Protein AF-A0A1H8YER6-F1 (afdb_monomer_lite)

Foldseek 3Di:
DDDPPVVVVVVVVVVVVVVVVVVVLVVVLVVQLVQLVVVLVVLVVVLVVLVVVQVVLVVDPHHDPPVVVVVSVVVSVVSVVVSVQSVQQQVPDDSQWAFAQCLVVLLVVLVWAWDPCPVQPPDDPPDPCVVCVDPHFDWTKTDDALKIKIFGDSGPRTTRWIAILQQGTDNHSVSSSCVSNPPDDQDNVRSVVRSVVQVVLVVQFEPWFLVVLVVVQVLAPKDWPDKAADAQVQHGDNPHQKIWIWIAQPVGRQWIKIWMHHDGGGIWIATSRGTQRYVVSVCVVRPDDD

Structure (mmCIF, N/CA/C/O backbone):
data_AF-A0A1H8YER6-F1
#
_entry.id   AF-A0A1H8YER6-F1
#
loop_
_atom_site.group_PDB
_atom_site.id
_atom_site.type_symbol
_atom_site.label_atom_id
_atom_site.label_alt_id
_atom_site.label_comp_id
_atom_site.label_asym_id
_atom_site.label_entity_id
_atom_site.label_seq_id
_atom_site.pdbx_PDB_ins_code
_atom_site.Cartn_x
_atom_site.Cartn_y
_atom_site.Cartn_z
_atom_site.occupancy
_atom_site.B_iso_or_equiv
_atom_site.auth_seq_id
_atom_site.auth_comp_id
_atom_site.auth_asym_id
_atom_site.auth_atom_id
_atom_site.pdbx_PDB_model_num
ATOM 1 N N . MET A 1 1 ? -18.728 -25.207 50.764 1.00 41.25 1 MET A N 1
ATOM 2 C CA . MET A 1 1 ? -17.822 -25.887 49.816 1.00 41.25 1 MET A CA 1
ATOM 3 C C . MET A 1 1 ? -18.432 -25.701 48.437 1.00 41.25 1 MET A C 1
ATOM 5 O O . MET A 1 1 ? -19.176 -26.547 47.966 1.00 41.25 1 MET A O 1
ATOM 9 N N . THR A 1 2 ? -18.245 -24.515 47.876 1.00 47.75 2 THR A N 1
ATOM 10 C CA . THR A 1 2 ? -18.893 -24.045 46.647 1.00 47.75 2 THR A CA 1
ATOM 11 C C . THR A 1 2 ? -17.959 -23.014 46.019 1.00 47.75 2 THR A C 1
ATOM 13 O O . THR A 1 2 ? -17.399 -22.205 46.753 1.00 47.75 2 THR A O 1
ATOM 16 N N . ASP A 1 3 ? -17.824 -23.084 44.693 1.00 50.56 3 ASP A N 1
ATOM 17 C CA . ASP A 1 3 ? -17.363 -22.014 43.788 1.00 50.56 3 ASP A CA 1
ATOM 18 C C . ASP A 1 3 ? -15.875 -21.764 43.487 1.00 50.56 3 ASP A C 1
ATOM 20 O O . ASP A 1 3 ? -15.483 -20.629 43.265 1.00 50.56 3 ASP A O 1
ATOM 24 N N . ASP A 1 4 ? -15.069 -22.815 43.288 1.00 53.12 4 ASP A N 1
ATOM 25 C CA . ASP A 1 4 ? -13.743 -22.678 42.627 1.00 53.12 4 ASP A CA 1
ATOM 26 C C . ASP A 1 4 ? -13.691 -23.194 41.171 1.00 53.12 4 ASP A C 1
ATOM 28 O O . ASP A 1 4 ? -12.664 -23.115 40.504 1.00 53.12 4 ASP A O 1
ATOM 32 N N . ARG A 1 5 ? -14.793 -23.750 40.649 1.00 53.31 5 ARG A N 1
ATOM 33 C CA . ARG A 1 5 ? -14.850 -24.390 39.316 1.00 53.31 5 ARG A CA 1
ATOM 34 C C . ARG A 1 5 ? -15.139 -23.479 38.105 1.00 53.31 5 ARG A C 1
ATOM 36 O O . ARG A 1 5 ? -14.653 -23.832 37.031 1.00 53.31 5 ARG A O 1
ATOM 43 N N . PRO A 1 6 ? -15.896 -22.365 38.192 1.00 55.62 6 PRO A N 1
ATOM 44 C CA . PRO A 1 6 ? -16.158 -21.515 37.021 1.00 55.62 6 PRO A CA 1
ATOM 45 C C . PRO A 1 6 ? -14.890 -20.782 36.553 1.00 55.62 6 PRO A C 1
ATOM 47 O O . PRO A 1 6 ? -14.572 -20.749 35.367 1.00 55.62 6 PRO A O 1
ATOM 50 N N . THR A 1 7 ? -14.100 -20.300 37.513 1.00 59.12 7 THR A N 1
ATOM 51 C CA . THR A 1 7 ? -12.861 -19.534 37.326 1.00 59.12 7 THR A CA 1
ATOM 52 C C . THR A 1 7 ? -11.775 -20.311 36.588 1.00 59.12 7 THR A C 1
ATOM 54 O O . THR A 1 7 ? -11.034 -19.720 35.803 1.00 59.12 7 THR A O 1
ATOM 57 N N . THR A 1 8 ? -11.683 -21.631 36.791 1.00 71.69 8 THR A N 1
ATOM 58 C CA . THR A 1 8 ? -10.693 -22.494 36.119 1.00 71.69 8 THR A CA 1
ATOM 59 C C . THR A 1 8 ? -11.036 -22.748 34.650 1.00 71.69 8 THR A C 1
ATOM 61 O O . THR A 1 8 ? -10.146 -22.867 33.813 1.00 71.69 8 THR A O 1
ATOM 64 N N . VAL A 1 9 ? -12.325 -22.838 34.310 1.00 77.00 9 VAL A N 1
ATOM 65 C CA . VAL A 1 9 ? -12.767 -23.082 32.926 1.00 77.00 9 VAL A CA 1
ATOM 66 C C . VAL A 1 9 ? -12.591 -21.826 32.074 1.00 77.00 9 VAL A C 1
ATOM 68 O O . VAL A 1 9 ? -12.128 -21.926 30.939 1.00 77.00 9 VAL A O 1
ATOM 71 N N . ASP A 1 10 ? -12.883 -20.650 32.630 1.00 77.25 10 ASP A N 1
ATOM 72 C CA . ASP A 1 10 ? -12.701 -19.375 31.930 1.00 77.25 10 ASP A CA 1
ATOM 73 C C . ASP A 1 10 ? -11.219 -19.032 31.721 1.00 77.25 10 ASP A C 1
ATOM 75 O O . ASP A 1 10 ? -10.839 -18.568 30.645 1.00 77.25 10 ASP A O 1
ATOM 79 N N . THR A 1 11 ? -10.350 -19.344 32.690 1.00 81.19 11 THR A N 1
ATOM 80 C CA . THR A 1 11 ? -8.893 -19.208 32.505 1.00 81.19 11 THR A CA 1
ATOM 81 C C . THR A 1 11 ? -8.364 -20.159 31.439 1.00 81.19 11 THR A C 1
ATOM 83 O O . THR A 1 11 ? -7.622 -19.716 30.568 1.00 81.19 11 THR A O 1
ATOM 86 N N . LEU A 1 12 ? -8.783 -21.429 31.437 1.00 83.94 12 LEU A N 1
ATOM 87 C CA . LEU A 1 12 ? -8.395 -22.390 30.397 1.00 83.94 12 LEU A CA 1
ATOM 88 C C . LEU A 1 12 ? -8.910 -21.992 29.007 1.00 83.94 12 LEU A C 1
ATOM 90 O O . LEU A 1 12 ? -8.210 -22.196 28.015 1.00 83.94 12 LEU A O 1
ATOM 94 N N . ARG A 1 13 ? -10.106 -21.397 28.916 1.00 84.81 13 ARG A N 1
ATOM 95 C CA . ARG A 1 13 ? -10.647 -20.871 27.655 1.00 84.81 13 ARG A CA 1
ATOM 96 C C . ARG A 1 13 ? -9.822 -19.687 27.146 1.00 84.81 13 ARG A C 1
ATOM 98 O O . ARG A 1 13 ? -9.428 -19.696 25.984 1.00 84.81 13 ARG A O 1
ATOM 105 N N . ALA A 1 14 ? -9.494 -18.731 28.013 1.00 82.19 14 ALA A N 1
ATOM 106 C CA . ALA A 1 14 ? -8.638 -17.600 27.660 1.00 82.19 14 ALA A CA 1
ATOM 107 C C . ALA A 1 14 ? -7.204 -18.037 27.297 1.00 82.19 14 ALA A C 1
ATOM 109 O O . ALA A 1 14 ? -6.567 -17.432 26.436 1.00 82.19 14 ALA A O 1
ATOM 110 N N . GLU A 1 15 ? -6.680 -19.083 27.943 1.00 84.50 15 GLU A N 1
ATOM 111 C CA . GLU A 1 15 ? -5.391 -19.701 27.603 1.00 84.50 15 GLU A CA 1
ATOM 112 C C . GLU A 1 15 ? -5.443 -20.327 26.202 1.00 84.50 15 GLU A C 1
ATOM 114 O O . GLU A 1 15 ? -4.574 -20.068 25.372 1.00 84.50 15 GLU A O 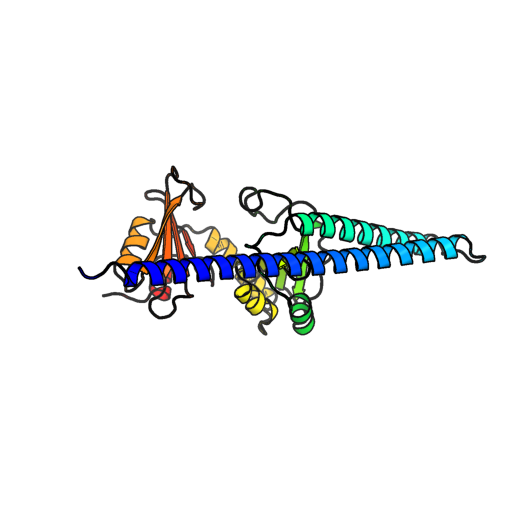1
ATOM 119 N N . LEU A 1 16 ? -6.502 -21.087 25.905 1.00 86.19 16 LEU A N 1
ATOM 120 C CA . LEU A 1 16 ? -6.713 -21.717 24.603 1.00 86.19 16 LEU A CA 1
ATOM 121 C C . LEU A 1 16 ? -6.867 -20.685 23.478 1.00 86.19 16 LEU A C 1
ATOM 123 O O . LEU A 1 16 ? -6.329 -20.882 22.392 1.00 86.19 16 LEU A O 1
ATOM 127 N N . GLU A 1 17 ? -7.582 -19.587 23.720 1.00 87.62 17 GLU A N 1
ATOM 128 C CA . GLU A 1 17 ? -7.709 -18.481 22.763 1.00 87.62 17 GLU A CA 1
ATOM 129 C C . GLU A 1 17 ? -6.365 -17.791 22.512 1.00 87.62 17 GLU A C 1
ATOM 131 O O . GLU A 1 17 ? -6.021 -17.524 21.360 1.00 87.62 17 GLU A O 1
ATOM 136 N N . ARG A 1 18 ? -5.557 -17.581 23.560 1.00 83.12 18 ARG A N 1
ATOM 137 C CA . ARG A 1 18 ? -4.193 -17.050 23.425 1.00 83.12 18 ARG A CA 1
ATOM 138 C C . ARG A 1 18 ? -3.289 -17.982 22.621 1.00 83.12 18 ARG A C 1
ATOM 140 O O . ARG A 1 18 ? -2.527 -17.497 21.788 1.00 83.12 18 ARG A O 1
ATOM 147 N N . GLU A 1 19 ? -3.356 -1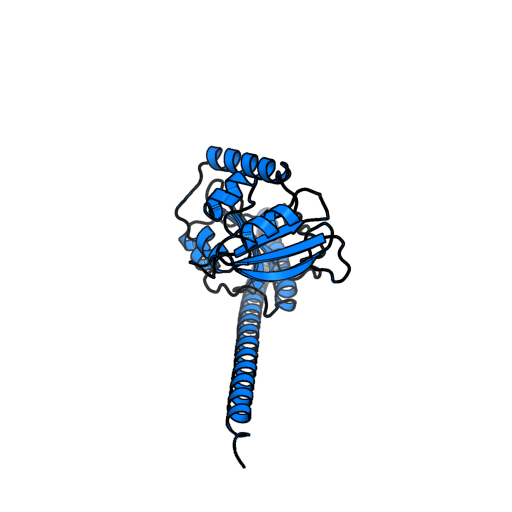9.290 22.848 1.00 79.94 19 GLU A N 1
ATOM 148 C CA . GLU A 1 19 ? -2.565 -20.264 22.085 1.00 79.94 19 GLU A CA 1
ATOM 149 C C . GLU A 1 19 ? -3.027 -20.374 20.628 1.00 79.94 19 GLU A C 1
ATOM 151 O O . GLU A 1 19 ? -2.191 -20.433 19.729 1.00 79.94 19 GLU A O 1
ATOM 156 N N . ARG A 1 20 ? -4.338 -20.301 20.362 1.00 85.69 20 ARG A N 1
ATOM 157 C CA . ARG A 1 20 ? -4.869 -20.216 18.990 1.00 85.69 20 ARG A CA 1
ATOM 158 C C . ARG A 1 20 ? -4.373 -18.966 18.271 1.00 85.69 20 ARG A C 1
ATOM 160 O O . ARG A 1 20 ? -3.809 -19.083 17.193 1.00 85.69 20 ARG A O 1
ATOM 167 N N . ALA A 1 21 ? -4.469 -17.799 18.907 1.00 76.12 21 ALA A N 1
ATOM 168 C CA . ALA A 1 21 ? -3.977 -16.551 18.329 1.00 76.12 21 ALA A CA 1
ATOM 169 C C . ALA A 1 21 ? -2.462 -16.589 18.044 1.00 76.12 21 ALA A C 1
ATOM 171 O O . ALA A 1 21 ? -2.001 -16.051 17.037 1.00 76.12 21 ALA A O 1
ATOM 172 N N . ARG A 1 22 ? -1.671 -17.251 18.903 1.00 76.06 22 ARG A N 1
ATOM 173 C CA . ARG A 1 22 ? -0.241 -17.485 18.641 1.00 76.06 22 ARG A CA 1
ATOM 174 C C . ARG A 1 22 ? -0.029 -18.414 17.450 1.00 76.06 22 ARG A C 1
ATOM 176 O O . ARG A 1 22 ? 0.792 -18.095 16.596 1.00 76.06 22 ARG A O 1
ATOM 183 N N . ALA A 1 23 ? -0.751 -19.532 17.388 1.00 76.81 23 ALA A N 1
ATOM 184 C CA . ALA A 1 23 ? -0.658 -20.481 16.282 1.00 76.81 23 ALA A CA 1
ATOM 185 C C . ALA A 1 23 ? -1.015 -19.822 14.939 1.00 76.81 23 ALA A C 1
ATOM 187 O O . ALA A 1 23 ? -0.242 -19.937 13.990 1.00 76.81 23 ALA A O 1
ATOM 188 N N . ASP A 1 24 ? -2.104 -19.051 14.893 1.00 77.81 24 ASP A N 1
ATOM 189 C CA . ASP A 1 24 ? -2.541 -18.314 13.702 1.00 77.81 24 ASP A CA 1
ATOM 190 C C . ASP A 1 24 ? -1.488 -17.285 13.256 1.00 77.81 24 ASP A C 1
ATOM 192 O O . ASP A 1 24 ? -1.194 -17.145 12.068 1.00 77.81 24 ASP A O 1
ATOM 196 N N . SER A 1 25 ? -0.865 -16.596 14.217 1.00 72.88 25 SER A N 1
ATOM 197 C CA . SER A 1 25 ? 0.217 -15.639 13.966 1.00 72.88 25 SER A CA 1
ATOM 198 C C . SER A 1 25 ? 1.467 -16.311 13.381 1.00 72.88 25 SER A C 1
ATOM 200 O O . SER A 1 25 ? 2.030 -15.831 12.394 1.00 72.88 25 SER A O 1
ATOM 202 N N . PHE A 1 26 ? 1.878 -17.462 13.925 1.00 77.88 26 PHE A N 1
ATOM 203 C CA . PHE A 1 26 ? 2.988 -18.243 13.371 1.00 77.88 26 PHE A CA 1
ATOM 204 C C . PHE A 1 26 ? 2.675 -18.784 11.977 1.00 77.88 26 PHE A C 1
ATOM 206 O O . PHE A 1 26 ? 3.533 -18.740 11.094 1.00 77.88 26 PHE A O 1
ATOM 213 N N . GLU A 1 27 ? 1.455 -19.268 11.751 1.00 80.19 27 GLU A N 1
ATOM 214 C CA . GLU A 1 27 ? 1.038 -19.739 10.436 1.00 80.19 27 GLU A CA 1
ATOM 215 C C . GLU A 1 27 ? 1.047 -18.598 9.407 1.00 80.19 27 GLU A C 1
ATOM 217 O O . GLU A 1 27 ? 1.544 -18.779 8.293 1.00 80.19 27 GLU A O 1
ATOM 222 N N . ALA A 1 28 ? 0.585 -17.403 9.787 1.00 74.44 28 ALA A N 1
ATOM 223 C CA . ALA A 1 28 ? 0.642 -16.219 8.938 1.00 74.44 28 ALA A CA 1
ATOM 224 C C . ALA A 1 28 ? 2.088 -15.863 8.552 1.00 74.44 28 ALA A C 1
ATOM 226 O O . ALA A 1 28 ? 2.370 -15.708 7.363 1.00 74.44 28 ALA A O 1
ATOM 227 N N . ILE A 1 29 ? 3.021 -15.816 9.512 1.00 76.31 29 ILE A N 1
ATOM 228 C CA . ILE A 1 29 ? 4.446 -15.570 9.221 1.00 76.31 29 ILE A CA 1
ATOM 229 C C . ILE A 1 29 ? 5.015 -16.650 8.298 1.00 76.31 29 ILE A C 1
ATOM 231 O O . ILE A 1 29 ? 5.703 -16.321 7.334 1.00 76.31 29 ILE A O 1
ATOM 235 N N . ASN A 1 30 ? 4.723 -17.927 8.552 1.00 76.81 30 ASN A N 1
ATOM 236 C CA . ASN A 1 30 ? 5.224 -19.027 7.726 1.00 76.81 30 ASN A CA 1
ATOM 237 C C . ASN A 1 30 ? 4.735 -18.919 6.277 1.00 76.81 30 ASN A C 1
ATOM 239 O O . ASN A 1 30 ? 5.517 -19.131 5.350 1.00 76.81 30 ASN A O 1
ATOM 243 N N . ARG A 1 31 ? 3.469 -18.533 6.058 1.00 77.25 31 ARG A N 1
ATOM 244 C CA . ARG A 1 31 ? 2.946 -18.274 4.707 1.00 77.25 31 ARG A CA 1
ATOM 245 C C . ARG A 1 31 ? 3.677 -17.112 4.036 1.00 77.25 31 ARG A C 1
ATOM 247 O O . ARG A 1 31 ? 4.021 -17.218 2.862 1.00 77.25 31 ARG A O 1
ATOM 254 N N . VAL A 1 32 ? 3.952 -16.037 4.774 1.00 74.25 32 VAL A N 1
ATOM 255 C CA . VAL A 1 32 ? 4.704 -14.879 4.265 1.00 74.25 32 VAL A CA 1
ATOM 256 C C . VAL A 1 32 ? 6.130 -15.276 3.903 1.00 74.25 32 VAL A C 1
ATOM 258 O O . VAL A 1 32 ? 6.573 -14.984 2.799 1.00 74.25 32 VAL A O 1
ATOM 261 N N . GLN A 1 33 ? 6.830 -16.004 4.773 1.00 75.69 33 GLN A N 1
ATOM 262 C CA . GLN A 1 33 ? 8.181 -16.501 4.504 1.00 75.69 33 GLN A CA 1
ATOM 263 C C . GLN A 1 33 ? 8.218 -17.431 3.287 1.00 75.69 33 GLN A C 1
ATOM 265 O O . GLN A 1 33 ? 9.088 -17.276 2.432 1.00 75.69 33 GLN A O 1
ATOM 270 N N . ALA A 1 34 ? 7.263 -18.356 3.169 1.00 75.56 34 ALA A N 1
ATOM 271 C CA . ALA A 1 34 ? 7.166 -19.253 2.021 1.00 75.56 34 ALA A CA 1
ATOM 272 C C . ALA A 1 34 ? 6.925 -18.485 0.710 1.00 75.56 34 ALA A C 1
ATOM 274 O O . ALA A 1 34 ? 7.613 -18.732 -0.281 1.00 75.56 34 ALA A O 1
ATOM 275 N N . ALA A 1 35 ? 5.999 -17.520 0.708 1.00 76.12 35 ALA A N 1
ATOM 276 C CA . ALA A 1 35 ? 5.722 -16.684 -0.458 1.00 76.12 35 ALA A CA 1
ATOM 277 C C . ALA A 1 35 ? 6.929 -15.807 -0.831 1.00 76.12 35 ALA A C 1
ATOM 279 O O . ALA A 1 35 ? 7.304 -15.723 -1.999 1.00 76.12 35 ALA A O 1
ATOM 280 N N . SER A 1 36 ? 7.584 -15.211 0.166 1.00 76.38 36 SER A N 1
ATOM 281 C CA . SER A 1 36 ? 8.815 -14.439 0.003 1.00 76.38 36 SER A CA 1
ATOM 282 C C . SER A 1 36 ? 9.934 -15.269 -0.625 1.00 76.38 36 SER A C 1
ATOM 284 O O . SER A 1 36 ? 10.553 -14.829 -1.591 1.00 76.38 36 SER A O 1
ATOM 286 N N . LEU A 1 37 ? 10.171 -16.492 -0.138 1.00 77.56 37 LEU A N 1
ATOM 287 C CA . LEU A 1 37 ? 11.163 -17.406 -0.714 1.00 77.56 37 LEU A CA 1
ATOM 288 C C . LEU A 1 37 ? 10.826 -17.792 -2.160 1.00 77.56 37 LEU A C 1
ATOM 290 O O . LEU A 1 37 ? 11.729 -17.849 -2.995 1.00 77.56 37 LEU A O 1
ATOM 294 N N . ALA A 1 38 ? 9.548 -18.022 -2.472 1.00 75.81 38 ALA A N 1
ATOM 295 C CA . ALA A 1 38 ? 9.108 -18.324 -3.832 1.00 75.81 38 ALA A CA 1
ATOM 296 C C . ALA A 1 38 ? 9.369 -17.153 -4.798 1.00 75.81 38 ALA A C 1
ATOM 298 O O . ALA A 1 38 ? 9.882 -17.369 -5.897 1.00 75.81 38 ALA A O 1
ATOM 299 N N . GLU A 1 39 ? 9.093 -15.915 -4.378 1.00 78.31 39 GLU A N 1
ATOM 300 C CA . GLU A 1 39 ? 9.351 -14.724 -5.198 1.00 78.31 39 GLU A CA 1
ATOM 301 C C . GLU A 1 39 ? 10.856 -14.483 -5.396 1.00 78.31 39 GLU A C 1
ATOM 303 O O . GLU A 1 39 ? 11.303 -14.194 -6.507 1.00 78.31 39 GLU A O 1
ATOM 308 N N . LEU A 1 40 ? 11.673 -14.688 -4.355 1.00 78.62 40 LEU A N 1
ATOM 309 C CA . LEU A 1 40 ? 13.133 -14.632 -4.484 1.00 78.62 40 LEU A CA 1
ATOM 310 C C . LEU A 1 40 ? 13.662 -15.692 -5.453 1.00 78.62 40 LEU A C 1
ATOM 312 O O . LEU A 1 40 ? 14.516 -15.390 -6.288 1.00 78.62 40 LEU A O 1
ATOM 316 N N . ALA A 1 41 ? 13.147 -16.922 -5.379 1.00 70.25 41 ALA A N 1
ATOM 317 C CA . ALA A 1 41 ? 13.523 -17.995 -6.293 1.00 70.25 41 ALA A CA 1
ATOM 318 C C . ALA A 1 41 ? 13.154 -17.661 -7.747 1.00 70.25 41 ALA A C 1
ATOM 320 O O . ALA A 1 41 ? 13.947 -17.917 -8.655 1.00 70.25 41 ALA A O 1
ATOM 321 N N . LYS A 1 42 ? 11.990 -17.039 -7.972 1.00 73.88 42 LYS A N 1
ATOM 322 C CA . LYS A 1 42 ? 11.559 -16.567 -9.293 1.00 73.88 42 LYS A CA 1
ATOM 323 C C . LYS A 1 42 ? 12.495 -15.488 -9.844 1.00 73.88 42 LYS A C 1
ATOM 325 O O . LYS A 1 42 ? 13.013 -15.655 -10.946 1.00 73.88 42 LYS A O 1
ATOM 330 N N . LEU A 1 43 ? 12.770 -14.433 -9.072 1.00 72.62 43 LEU A N 1
ATOM 331 C CA . LEU A 1 43 ? 13.682 -13.350 -9.469 1.00 72.62 43 LEU A CA 1
ATOM 332 C C . LEU A 1 43 ? 15.102 -13.869 -9.753 1.00 72.62 43 LEU A C 1
ATOM 334 O O . LEU A 1 43 ? 15.727 -13.484 -10.742 1.00 72.62 43 LEU A O 1
ATOM 338 N N . ALA A 1 44 ? 15.604 -14.789 -8.924 1.00 70.81 44 ALA A N 1
ATOM 339 C CA . ALA A 1 44 ? 16.886 -15.451 -9.154 1.00 70.81 44 ALA A CA 1
ATOM 340 C C . ALA A 1 44 ? 16.872 -16.303 -10.437 1.00 70.81 44 ALA A C 1
ATOM 342 O O . ALA A 1 44 ? 17.853 -16.320 -11.183 1.00 70.81 44 ALA A O 1
ATOM 343 N N . GLY A 1 45 ? 15.755 -16.977 -10.722 1.00 65.81 45 GLY A N 1
ATOM 344 C CA . GLY A 1 45 ? 15.533 -17.716 -11.962 1.00 65.81 45 GLY A CA 1
ATOM 345 C C . GLY A 1 45 ? 15.565 -16.820 -13.202 1.00 65.81 45 GLY A C 1
ATOM 346 O O . GLY A 1 45 ? 16.263 -17.149 -14.159 1.00 65.81 45 GLY A O 1
ATOM 347 N N . GLU A 1 46 ? 14.876 -15.677 -13.170 1.00 68.94 46 GLU A N 1
ATOM 348 C CA . GLU A 1 46 ? 14.873 -14.685 -14.255 1.00 68.94 46 GLU A CA 1
ATOM 349 C C . GLU A 1 46 ? 16.274 -14.114 -14.506 1.00 68.94 46 GLU A C 1
ATOM 351 O O . GLU A 1 46 ? 16.723 -14.062 -15.654 1.00 68.94 46 GLU A O 1
ATOM 356 N N . LEU A 1 47 ? 17.002 -13.758 -13.441 1.00 70.31 47 LEU A N 1
ATOM 357 C CA . LEU A 1 47 ? 18.383 -13.288 -13.547 1.00 70.31 47 LEU A CA 1
ATOM 358 C C . LEU A 1 47 ? 19.295 -14.365 -14.153 1.00 70.31 47 LEU A C 1
ATOM 360 O O . LEU A 1 47 ? 20.077 -14.070 -15.054 1.00 70.31 47 LEU A O 1
ATOM 364 N N . ARG A 1 48 ? 19.170 -15.622 -13.706 1.00 72.31 48 ARG A N 1
ATOM 365 C CA . ARG A 1 48 ? 19.931 -16.756 -14.253 1.00 72.31 48 ARG A CA 1
ATOM 366 C C . ARG A 1 48 ? 19.663 -16.952 -15.746 1.00 72.31 48 ARG A C 1
ATOM 368 O O . ARG A 1 48 ? 20.615 -17.176 -16.488 1.00 72.31 48 ARG A O 1
ATOM 375 N N . CYS A 1 49 ? 18.406 -16.864 -16.185 1.00 64.31 49 CYS A N 1
ATOM 376 C CA . CYS A 1 49 ? 18.061 -16.957 -17.605 1.00 64.31 49 CYS A CA 1
ATOM 377 C C . CYS A 1 49 ? 18.708 -15.821 -18.410 1.00 64.31 49 CYS A C 1
ATOM 379 O O . CYS A 1 49 ? 19.349 -16.096 -19.414 1.00 64.31 49 CYS A O 1
ATOM 381 N N . GLN A 1 50 ? 18.653 -14.573 -17.927 1.00 67.31 50 GLN A N 1
ATOM 382 C CA . GLN A 1 50 ? 19.302 -13.448 -18.616 1.00 67.31 50 GLN A CA 1
ATOM 383 C C . GLN A 1 50 ? 20.831 -13.584 -18.695 1.00 67.31 50 GLN A C 1
ATOM 385 O O . GLN A 1 50 ? 21.424 -13.204 -19.702 1.00 67.31 50 GLN A O 1
ATOM 390 N N . VAL A 1 51 ? 21.474 -14.135 -17.658 1.00 66.94 51 VAL A N 1
ATOM 391 C CA . VAL A 1 51 ? 22.913 -14.454 -17.684 1.00 66.94 51 VAL A CA 1
ATOM 392 C C . VAL A 1 51 ? 23.218 -15.521 -18.736 1.00 66.94 51 VAL A C 1
ATOM 394 O O . VAL A 1 51 ? 24.193 -15.379 -19.469 1.00 66.94 51 VAL A O 1
ATOM 397 N N . ALA A 1 52 ? 22.404 -16.578 -18.812 1.00 58.25 52 ALA A N 1
ATOM 398 C CA . ALA A 1 52 ? 22.579 -17.649 -19.790 1.00 58.25 52 ALA A CA 1
ATOM 399 C C . ALA A 1 52 ? 22.402 -17.134 -21.228 1.00 58.25 52 ALA A C 1
ATOM 401 O O . ALA A 1 52 ? 23.287 -17.344 -22.050 1.00 58.25 52 ALA A O 1
ATOM 402 N N . ASP A 1 53 ? 21.340 -16.365 -21.491 1.00 66.06 53 ASP A N 1
ATOM 403 C CA . ASP A 1 53 ? 21.084 -15.751 -22.800 1.00 66.06 53 ASP A CA 1
ATOM 404 C C . ASP A 1 53 ? 22.248 -14.843 -23.239 1.00 66.06 53 ASP A C 1
ATOM 406 O O . ASP A 1 53 ? 22.638 -14.834 -24.407 1.00 66.06 53 ASP A O 1
ATOM 410 N N . LEU A 1 54 ? 22.833 -14.086 -22.301 1.00 68.81 54 LEU A N 1
ATOM 411 C CA . LEU A 1 54 ? 23.986 -13.226 -22.573 1.00 68.81 54 LEU A CA 1
ATOM 412 C C . LEU A 1 54 ? 25.262 -14.034 -22.854 1.00 68.81 54 LEU A C 1
ATOM 414 O O . LEU A 1 54 ? 26.062 -13.634 -23.699 1.00 68.81 54 LEU A O 1
ATOM 418 N N . ALA A 1 55 ? 25.468 -15.148 -22.150 1.00 63.66 55 ALA A N 1
ATOM 419 C CA . ALA A 1 55 ? 26.605 -16.033 -22.382 1.00 63.66 55 ALA A CA 1
ATOM 420 C C . ALA A 1 55 ? 26.518 -16.715 -23.758 1.00 63.66 55 ALA A C 1
ATOM 422 O O . ALA A 1 55 ? 27.515 -16.755 -24.479 1.00 63.66 55 ALA A O 1
ATOM 423 N N . ASP A 1 56 ? 25.329 -17.180 -24.146 1.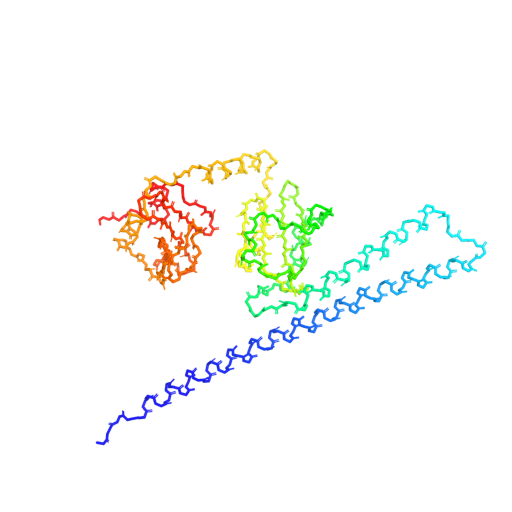00 61.41 56 ASP A N 1
ATOM 424 C CA . ASP A 1 56 ? 25.080 -17.786 -25.458 1.00 61.41 56 ASP A CA 1
ATOM 425 C C . ASP A 1 56 ? 25.252 -16.764 -26.596 1.00 61.41 56 ASP A C 1
ATOM 427 O O . ASP A 1 56 ? 25.885 -17.062 -27.612 1.00 61.41 56 ASP A O 1
ATOM 431 N N . ASP A 1 57 ? 24.763 -15.530 -26.420 1.00 67.69 57 ASP A N 1
ATOM 432 C CA . ASP A 1 57 ? 24.960 -14.442 -27.386 1.00 67.69 57 ASP A CA 1
ATOM 433 C C . ASP A 1 57 ? 26.436 -14.033 -27.521 1.00 67.69 57 ASP A C 1
ATOM 435 O O . ASP A 1 57 ? 26.926 -13.831 -28.633 1.00 67.69 57 ASP A O 1
ATOM 439 N N . ALA A 1 58 ? 27.186 -13.983 -26.416 1.00 67.38 58 ALA A N 1
ATOM 440 C CA . ALA A 1 58 ? 28.615 -13.670 -26.443 1.00 67.38 58 ALA A CA 1
ATOM 441 C C . ALA A 1 58 ? 29.448 -14.717 -27.208 1.00 67.38 58 ALA A C 1
ATOM 443 O O . ALA A 1 58 ? 30.510 -14.389 -27.741 1.00 67.38 58 ALA A O 1
ATOM 444 N N . LEU A 1 59 ? 28.970 -15.964 -27.275 1.00 69.06 59 LEU A N 1
ATOM 445 C CA . LEU A 1 59 ? 29.585 -17.065 -28.024 1.00 69.06 59 LEU A CA 1
ATOM 446 C C . LEU A 1 59 ? 29.015 -17.216 -29.450 1.00 69.06 59 LEU A C 1
ATOM 448 O O . LEU A 1 59 ? 29.476 -18.064 -30.218 1.00 69.06 59 LEU A O 1
ATOM 452 N N . SER A 1 60 ? 28.030 -16.396 -29.827 1.00 71.94 60 SER A N 1
ATOM 453 C CA . SER A 1 60 ? 27.394 -16.410 -31.143 1.00 71.94 60 SER A CA 1
ATOM 454 C C . SER A 1 60 ? 28.296 -15.830 -32.234 1.00 71.94 60 SER A C 1
ATOM 456 O O . SER A 1 60 ? 29.031 -14.864 -32.049 1.00 71.94 60 SER A O 1
ATOM 458 N N . THR A 1 61 ? 28.149 -16.354 -33.453 1.00 74.62 61 THR A N 1
ATOM 459 C CA . THR A 1 61 ? 28.751 -15.778 -34.675 1.00 74.62 61 THR A CA 1
ATOM 460 C C . THR A 1 61 ? 28.206 -14.392 -35.049 1.00 74.62 61 THR A C 1
ATOM 462 O O . THR A 1 61 ? 28.757 -13.726 -35.928 1.00 74.62 61 THR A O 1
ATOM 465 N N . LYS A 1 62 ? 27.114 -13.957 -34.410 1.00 75.44 62 LYS A N 1
ATOM 466 C CA . LYS A 1 62 ? 26.482 -12.643 -34.577 1.00 75.44 62 LYS A CA 1
ATOM 467 C C . LYS A 1 62 ? 26.108 -12.091 -33.196 1.00 75.44 62 LYS A C 1
ATOM 469 O O . LYS A 1 62 ? 24.935 -12.167 -32.834 1.00 75.44 62 LYS A O 1
ATOM 474 N N . PRO A 1 63 ? 27.083 -11.587 -32.427 1.00 71.56 63 PRO A N 1
ATOM 475 C CA . PRO A 1 63 ? 26.833 -11.082 -31.085 1.00 71.56 63 PRO A CA 1
ATOM 476 C C . PRO A 1 63 ? 25.960 -9.826 -31.116 1.00 71.56 63 PRO A C 1
ATOM 478 O O . PRO A 1 63 ? 25.936 -9.074 -32.101 1.00 71.56 63 PRO A O 1
ATOM 481 N N . MET A 1 64 ? 25.267 -9.575 -30.012 1.00 69.50 64 MET A N 1
ATOM 482 C CA . MET A 1 64 ? 24.404 -8.421 -29.851 1.00 69.50 64 MET A CA 1
ATOM 483 C C . MET A 1 64 ? 25.203 -7.115 -29.986 1.00 69.50 64 MET A C 1
ATOM 485 O O . MET A 1 64 ? 26.281 -6.959 -29.402 1.00 69.50 64 MET A O 1
ATOM 489 N N . PRO A 1 65 ? 24.684 -6.115 -30.722 1.00 70.56 65 PRO A N 1
ATOM 490 C CA . PRO A 1 65 ? 25.334 -4.815 -30.815 1.00 70.56 65 PRO A CA 1
ATOM 491 C C . PRO A 1 65 ? 25.413 -4.140 -29.438 1.00 70.56 65 PRO A C 1
ATOM 493 O O . PRO A 1 65 ? 24.543 -4.325 -28.587 1.00 70.56 65 PRO A O 1
ATOM 496 N N . ILE A 1 66 ? 26.414 -3.275 -29.245 1.00 70.19 66 ILE A N 1
ATOM 497 C CA . ILE A 1 66 ? 26.734 -2.610 -27.963 1.00 70.19 66 ILE A CA 1
ATOM 498 C C . ILE A 1 66 ? 25.506 -1.970 -27.286 1.00 70.19 66 ILE A C 1
ATOM 500 O O . ILE A 1 66 ? 25.374 -2.011 -26.063 1.00 70.19 66 ILE A O 1
ATOM 504 N N . HIS A 1 67 ? 24.584 -1.388 -28.059 1.00 55.06 67 HIS A N 1
ATOM 505 C CA . HIS A 1 67 ? 23.346 -0.811 -27.522 1.00 55.06 67 HIS A CA 1
ATOM 506 C C . HIS A 1 67 ? 22.381 -1.861 -26.951 1.00 55.06 67 HIS A C 1
ATOM 508 O O . HIS A 1 67 ? 21.763 -1.615 -25.916 1.00 55.06 67 HIS A O 1
ATOM 514 N N . GLY A 1 68 ? 22.272 -3.026 -27.591 1.00 56.69 68 GLY A N 1
ATOM 515 C CA . GLY A 1 68 ? 21.507 -4.154 -27.066 1.00 56.69 68 GLY A CA 1
ATOM 516 C C . GLY A 1 68 ? 22.152 -4.716 -25.801 1.00 56.69 68 GLY A C 1
ATOM 517 O O . GLY A 1 68 ? 21.461 -4.888 -24.799 1.00 56.69 68 GLY A O 1
ATOM 518 N N . LEU A 1 69 ? 23.481 -4.873 -25.807 1.00 62.81 69 LEU A N 1
ATOM 519 C CA . LEU A 1 69 ? 24.247 -5.333 -24.646 1.00 62.81 69 LEU A CA 1
ATOM 520 C C . LEU A 1 69 ? 24.017 -4.426 -23.426 1.00 62.81 69 LEU A C 1
ATOM 522 O O . LEU A 1 69 ? 23.689 -4.916 -22.352 1.00 62.81 69 LEU A O 1
ATOM 526 N N . ARG A 1 70 ? 24.100 -3.097 -23.601 1.00 57.81 70 ARG A N 1
ATOM 527 C CA . ARG A 1 70 ? 23.809 -2.112 -22.538 1.00 57.81 70 ARG A CA 1
ATOM 528 C C . ARG A 1 70 ? 22.382 -2.215 -21.994 1.00 57.81 70 ARG A C 1
ATOM 530 O O . ARG A 1 70 ? 22.165 -1.993 -20.808 1.00 57.81 70 ARG A O 1
ATOM 537 N N . ASN A 1 71 ? 21.407 -2.520 -22.848 1.00 56.69 71 ASN A N 1
ATOM 538 C CA . ASN A 1 71 ? 20.018 -2.693 -22.426 1.00 56.69 71 ASN A CA 1
ATOM 539 C C . ASN A 1 71 ? 19.854 -3.975 -21.591 1.00 56.69 71 ASN A C 1
ATOM 541 O O . ASN A 1 71 ? 19.253 -3.941 -20.521 1.00 56.69 71 ASN A O 1
ATOM 545 N N . VAL A 1 72 ? 20.430 -5.095 -22.042 1.00 61.12 72 VAL A N 1
ATOM 546 C CA . VAL A 1 72 ? 20.396 -6.376 -21.316 1.00 61.12 72 VAL A CA 1
ATOM 547 C C . VAL A 1 72 ? 21.096 -6.260 -19.963 1.00 61.12 72 VAL A C 1
ATOM 549 O O . VAL A 1 72 ? 20.495 -6.594 -18.946 1.00 61.12 72 VAL A O 1
ATOM 552 N N . THR A 1 73 ? 22.316 -5.720 -19.918 1.00 59.78 73 THR A N 1
ATOM 553 C CA . THR A 1 73 ? 23.058 -5.556 -18.658 1.00 59.78 73 THR A CA 1
ATOM 554 C C . THR A 1 73 ? 22.370 -4.582 -17.704 1.00 59.78 73 THR A C 1
ATOM 556 O O . THR A 1 73 ? 22.351 -4.822 -16.498 1.00 59.78 73 THR A O 1
ATOM 559 N N . GLY A 1 74 ? 21.720 -3.535 -18.224 1.00 57.19 74 GLY A N 1
ATOM 560 C CA . GLY A 1 74 ? 20.864 -2.651 -17.432 1.00 57.19 74 GLY A CA 1
ATOM 561 C C . GLY A 1 74 ? 19.668 -3.377 -16.804 1.00 57.19 74 GLY A C 1
ATOM 562 O O . GLY A 1 74 ? 19.394 -3.186 -15.620 1.00 57.19 74 GLY A O 1
ATOM 563 N N . ARG A 1 75 ? 18.983 -4.253 -17.556 1.00 62.84 75 ARG A N 1
ATOM 564 C CA . ARG A 1 75 ? 17.885 -5.081 -17.017 1.00 62.84 75 ARG A CA 1
ATOM 565 C C . ARG A 1 75 ? 18.372 -6.060 -15.951 1.00 62.84 75 ARG A C 1
ATOM 567 O O . ARG A 1 75 ? 17.726 -6.177 -14.915 1.00 62.84 75 ARG A O 1
ATOM 574 N N . MET A 1 76 ? 19.517 -6.705 -16.175 1.00 64.81 76 MET A N 1
ATOM 575 C CA . MET A 1 76 ? 20.131 -7.615 -15.204 1.00 64.81 76 MET A CA 1
ATOM 576 C C . MET A 1 76 ? 20.499 -6.896 -13.904 1.00 64.81 76 MET A C 1
ATOM 578 O O . MET A 1 76 ? 20.193 -7.403 -12.828 1.00 64.81 76 MET A O 1
ATOM 582 N N . SER A 1 77 ? 21.101 -5.702 -13.990 1.00 58.59 77 SER A N 1
ATOM 583 C CA . SER A 1 77 ? 21.404 -4.870 -12.815 1.00 58.59 77 SER A CA 1
ATOM 584 C C . SER A 1 77 ? 20.130 -4.530 -12.042 1.00 58.59 77 SER A C 1
ATOM 586 O O . SER A 1 77 ? 20.068 -4.749 -10.836 1.00 58.59 77 SER A O 1
ATOM 588 N N . GLY A 1 78 ? 19.072 -4.100 -12.741 1.00 60.88 78 GLY A N 1
ATOM 589 C CA . GLY A 1 78 ? 17.781 -3.797 -12.117 1.00 60.88 78 GLY A CA 1
ATOM 590 C C . GLY A 1 78 ? 17.105 -5.011 -11.465 1.00 60.88 78 GLY A C 1
ATOM 591 O O . GLY A 1 78 ? 16.491 -4.879 -10.403 1.00 60.88 78 GLY A O 1
ATOM 592 N N . LEU A 1 79 ? 17.235 -6.207 -12.053 1.00 64.19 79 LEU A N 1
ATOM 593 C CA . LEU A 1 79 ? 16.748 -7.454 -11.452 1.00 64.19 79 LEU A CA 1
ATOM 594 C C . LEU A 1 79 ? 17.566 -7.858 -10.225 1.00 64.19 79 LEU A C 1
ATOM 596 O O . LEU A 1 79 ? 16.980 -8.217 -9.208 1.00 64.19 79 LEU A O 1
ATOM 600 N N . ALA A 1 80 ? 18.895 -7.762 -10.284 1.00 64.75 80 ALA A N 1
ATOM 601 C CA . ALA A 1 80 ? 19.770 -8.059 -9.151 1.00 64.75 80 ALA A CA 1
ATOM 602 C C . ALA A 1 80 ? 19.523 -7.101 -7.973 1.00 64.75 80 ALA A C 1
ATOM 604 O O . ALA A 1 80 ? 19.433 -7.534 -6.823 1.00 64.75 80 ALA A O 1
ATOM 605 N N . GLU A 1 81 ? 19.334 -5.811 -8.253 1.00 63.50 81 GLU A N 1
ATOM 606 C CA . GLU A 1 81 ? 18.936 -4.810 -7.260 1.00 63.50 81 GLU A CA 1
ATOM 607 C C . GLU A 1 81 ? 17.555 -5.118 -6.670 1.00 63.50 81 GLU A C 1
ATOM 609 O O . GLU A 1 81 ? 17.368 -5.054 -5.456 1.00 63.50 81 GLU A O 1
ATOM 614 N N . SER A 1 82 ? 16.580 -5.500 -7.499 1.00 65.25 82 SER A N 1
ATOM 615 C CA . SER A 1 82 ? 15.233 -5.858 -7.034 1.00 65.25 82 SER A CA 1
ATOM 616 C C . SER A 1 82 ? 15.228 -7.132 -6.186 1.00 65.25 82 SER A C 1
ATOM 618 O O . SER A 1 82 ? 14.563 -7.165 -5.152 1.00 65.25 82 SER A O 1
ATOM 620 N N . LEU A 1 83 ? 16.017 -8.141 -6.564 1.00 70.06 83 LEU A N 1
ATOM 621 C CA . LEU A 1 83 ? 16.230 -9.362 -5.789 1.00 70.06 83 LEU A CA 1
ATOM 622 C C . LEU A 1 83 ? 16.867 -9.048 -4.430 1.00 70.06 83 LEU A C 1
ATOM 624 O O . LEU A 1 83 ? 16.357 -9.484 -3.402 1.00 70.06 83 LEU A O 1
ATOM 628 N N . SER A 1 84 ? 17.941 -8.253 -4.417 1.00 68.12 84 SER A N 1
ATOM 629 C CA . SER A 1 84 ? 18.641 -7.846 -3.193 1.00 68.12 84 SER A CA 1
ATOM 630 C C . SER A 1 84 ? 17.724 -7.067 -2.242 1.00 68.12 84 SER A C 1
ATOM 632 O O . SER A 1 84 ? 17.629 -7.393 -1.057 1.00 68.12 84 SER A O 1
ATOM 634 N N . ARG A 1 85 ? 16.966 -6.093 -2.769 1.00 65.25 85 ARG A N 1
ATOM 635 C CA . ARG A 1 85 ? 15.992 -5.309 -1.991 1.00 65.25 85 ARG A CA 1
ATOM 636 C C . ARG A 1 85 ? 14.863 -6.171 -1.441 1.00 65.25 85 ARG A C 1
ATOM 638 O O . ARG A 1 85 ? 14.532 -6.045 -0.267 1.00 65.25 85 ARG A O 1
ATOM 645 N N . SER A 1 86 ? 14.311 -7.068 -2.257 1.00 68.31 86 SER A N 1
ATOM 646 C CA . SER A 1 86 ? 13.256 -7.985 -1.816 1.00 68.31 86 SER A CA 1
ATOM 647 C C . SER A 1 86 ? 13.772 -8.912 -0.715 1.00 68.31 86 SER A C 1
ATOM 649 O O . SER A 1 86 ? 13.123 -9.056 0.313 1.00 68.31 86 SER A O 1
ATOM 651 N N . ALA A 1 87 ? 14.982 -9.462 -0.863 1.00 70.12 87 ALA A N 1
ATOM 652 C CA . ALA A 1 87 ? 15.578 -10.357 0.128 1.00 70.12 87 ALA A CA 1
ATOM 653 C C . ALA A 1 87 ? 15.816 -9.653 1.469 1.00 70.12 87 ALA A C 1
ATOM 655 O O . ALA A 1 87 ? 15.456 -10.184 2.521 1.00 70.12 87 ALA A O 1
ATOM 656 N N . HIS A 1 88 ? 16.372 -8.439 1.431 1.00 65.81 88 HIS A N 1
ATOM 657 C CA . HIS A 1 88 ? 16.551 -7.620 2.627 1.00 65.81 88 HIS A CA 1
ATOM 658 C C . HIS A 1 88 ? 15.206 -7.256 3.260 1.00 65.81 88 HIS A C 1
ATOM 660 O O . HIS A 1 88 ? 15.045 -7.304 4.478 1.00 65.81 88 HIS A O 1
ATOM 666 N N . GLY A 1 89 ? 14.220 -6.942 2.420 1.00 65.81 89 GLY A N 1
ATOM 667 C CA . GLY A 1 89 ? 12.905 -6.549 2.874 1.00 65.81 89 GLY A CA 1
ATOM 668 C C . GLY A 1 89 ? 12.154 -7.665 3.593 1.00 65.81 89 GLY A C 1
ATOM 669 O O . GLY A 1 89 ? 11.571 -7.432 4.653 1.00 65.81 89 GLY A O 1
ATOM 670 N N . TYR A 1 90 ? 12.231 -8.877 3.046 1.00 74.25 90 TYR A N 1
ATOM 671 C CA . TYR A 1 90 ? 11.550 -10.071 3.543 1.00 74.25 90 TYR A CA 1
ATOM 672 C C . TYR A 1 90 ? 12.151 -10.623 4.834 1.00 74.25 90 TYR A C 1
ATOM 674 O O . TYR A 1 90 ? 11.429 -11.183 5.657 1.00 74.25 90 TYR A O 1
ATOM 682 N N . ALA A 1 91 ? 13.449 -10.411 5.061 1.00 66.19 91 ALA A N 1
ATOM 683 C CA . ALA A 1 91 ? 14.106 -10.790 6.310 1.00 66.19 91 ALA A CA 1
ATOM 684 C C . ALA A 1 91 ? 13.563 -10.029 7.538 1.00 66.19 91 ALA A C 1
ATOM 686 O O . ALA A 1 91 ? 13.730 -10.493 8.662 1.00 66.19 91 ALA A O 1
ATOM 687 N N . GLY A 1 92 ? 12.914 -8.876 7.333 1.00 67.31 92 GLY A N 1
ATOM 688 C CA . GLY A 1 92 ? 12.387 -8.027 8.402 1.00 67.31 92 GLY A CA 1
ATOM 689 C C . GLY A 1 92 ? 10.879 -8.127 8.649 1.00 67.31 92 GLY A C 1
ATOM 690 O O . GLY A 1 92 ? 10.363 -7.311 9.410 1.00 67.31 92 GLY A O 1
ATOM 691 N N . ALA A 1 93 ? 10.158 -9.054 8.009 1.00 69.62 93 ALA A N 1
ATOM 692 C CA . ALA A 1 93 ? 8.703 -9.166 8.149 1.00 69.62 93 ALA A CA 1
ATOM 693 C C . ALA A 1 93 ? 8.265 -9.373 9.611 1.00 69.62 93 ALA A C 1
ATOM 695 O O . ALA A 1 93 ? 8.872 -10.146 10.356 1.00 69.62 93 ALA A O 1
ATOM 696 N N . ARG A 1 94 ? 7.192 -8.689 10.023 1.00 73.00 94 ARG A N 1
ATOM 697 C CA . ARG A 1 94 ? 6.638 -8.760 11.386 1.00 73.00 94 ARG A CA 1
ATOM 698 C C . ARG A 1 94 ? 5.181 -9.208 11.368 1.00 73.00 94 ARG A C 1
ATOM 700 O O . ARG A 1 94 ? 4.460 -8.986 10.404 1.00 73.00 94 ARG A O 1
ATOM 707 N N . THR A 1 95 ? 4.718 -9.760 12.487 1.00 67.81 95 THR A N 1
ATOM 708 C CA . THR A 1 95 ? 3.307 -10.142 12.699 1.00 67.81 95 THR A CA 1
ATOM 709 C C . THR A 1 95 ? 2.340 -8.963 12.642 1.00 67.81 95 THR A C 1
ATOM 711 O O . THR A 1 95 ? 1.154 -9.148 12.406 1.00 67.81 95 THR A O 1
ATOM 714 N N . THR A 1 96 ? 2.845 -7.751 12.874 1.00 69.06 96 THR A N 1
ATOM 715 C CA . THR A 1 96 ? 2.082 -6.500 12.820 1.00 69.06 96 THR A CA 1
ATOM 716 C C . THR A 1 96 ? 1.931 -5.948 11.406 1.00 69.06 96 THR A C 1
ATOM 718 O O . THR A 1 96 ? 1.234 -4.952 11.226 1.00 69.06 96 THR A O 1
ATOM 721 N N . ASP A 1 97 ? 2.628 -6.520 10.420 1.00 77.00 97 ASP A N 1
ATOM 722 C CA . ASP A 1 97 ? 2.525 -6.065 9.039 1.00 77.00 97 ASP A CA 1
ATOM 723 C C . ASP A 1 97 ? 1.162 -6.467 8.450 1.00 77.00 97 ASP A C 1
ATOM 725 O O . ASP A 1 97 ? 0.562 -7.485 8.800 1.00 77.00 97 ASP A O 1
ATOM 729 N N . MET A 1 98 ? 0.654 -5.645 7.540 1.00 82.25 98 MET A N 1
ATOM 730 C CA . MET A 1 98 ? -0.675 -5.794 6.964 1.00 82.25 98 MET A CA 1
ATOM 731 C C . MET A 1 98 ? -0.667 -6.872 5.880 1.00 82.25 98 MET A C 1
ATOM 733 O O . MET A 1 98 ? 0.009 -6.729 4.861 1.00 82.25 98 MET A O 1
ATOM 737 N N . LEU A 1 99 ? -1.438 -7.945 6.078 1.00 85.44 99 LEU A N 1
ATOM 738 C CA . LEU A 1 99 ? -1.598 -9.004 5.084 1.00 85.44 99 LEU A CA 1
ATOM 739 C C . LEU A 1 99 ? -2.589 -8.571 3.999 1.00 85.44 99 LEU A C 1
ATOM 741 O O . LEU A 1 99 ? -3.788 -8.463 4.244 1.00 85.44 99 LEU A O 1
ATOM 745 N N . TYR A 1 100 ? -2.093 -8.381 2.781 1.00 88.00 100 TYR A N 1
ATOM 746 C CA . TYR A 1 100 ? -2.890 -8.009 1.621 1.00 88.00 100 TYR A CA 1
ATOM 747 C C . TYR A 1 100 ? -2.572 -8.924 0.422 1.00 88.00 100 TYR A C 1
ATOM 749 O O . TYR A 1 100 ? -1.794 -8.560 -0.458 1.00 88.00 100 TYR A O 1
ATOM 757 N N . PRO A 1 101 ? -3.184 -10.123 0.354 1.00 85.25 101 PRO A N 1
ATOM 758 C CA . PRO A 1 101 ? -2.838 -11.137 -0.645 1.00 85.25 101 PRO A CA 1
ATOM 759 C C . PRO A 1 101 ? -3.131 -10.749 -2.094 1.00 85.25 101 PRO A C 1
ATOM 761 O O . PRO A 1 101 ? -2.430 -11.191 -2.995 1.00 85.25 101 PRO A O 1
ATOM 764 N N . THR A 1 102 ? -4.155 -9.927 -2.318 1.00 88.31 102 THR A N 1
ATOM 765 C CA . THR A 1 102 ? -4.637 -9.551 -3.655 1.00 88.31 102 THR A CA 1
ATOM 766 C C . THR A 1 102 ? -4.088 -8.210 -4.136 1.00 88.31 102 THR A C 1
ATOM 768 O O . THR A 1 102 ? -4.505 -7.734 -5.183 1.00 88.31 102 THR A O 1
ATOM 771 N N . VAL A 1 103 ? -3.143 -7.597 -3.412 1.00 90.31 103 VAL A N 1
ATOM 772 C CA . VAL A 1 103 ? -2.685 -6.220 -3.668 1.00 90.31 103 VAL A CA 1
ATOM 773 C C . VAL A 1 103 ? -2.246 -5.982 -5.116 1.00 90.31 103 VAL A C 1
ATOM 775 O O . VAL A 1 103 ? -2.694 -5.020 -5.737 1.00 90.31 103 VAL A O 1
ATOM 778 N N . ASP A 1 104 ? -1.425 -6.867 -5.688 1.00 87.44 104 ASP A N 1
ATOM 779 C CA . ASP A 1 104 ? -0.953 -6.734 -7.073 1.00 87.44 104 ASP A CA 1
ATOM 780 C C . ASP A 1 104 ? -2.086 -6.945 -8.098 1.00 87.44 104 ASP A C 1
ATOM 782 O O . ASP A 1 104 ? -2.093 -6.298 -9.151 1.00 87.44 104 ASP A O 1
ATOM 786 N N . ASP A 1 105 ? -3.057 -7.812 -7.798 1.00 88.75 105 ASP A N 1
ATOM 787 C CA . ASP A 1 105 ? -4.224 -8.048 -8.654 1.00 88.75 105 ASP A CA 1
ATOM 788 C C . ASP A 1 105 ? -5.197 -6.869 -8.610 1.00 88.75 105 ASP A C 1
ATOM 790 O O . ASP A 1 105 ? -5.647 -6.422 -9.665 1.00 88.75 105 ASP A O 1
ATOM 794 N N . ASP A 1 106 ? -5.449 -6.310 -7.427 1.00 90.38 106 ASP A N 1
ATOM 795 C CA . ASP A 1 106 ? -6.300 -5.139 -7.228 1.00 90.38 106 ASP A CA 1
ATOM 796 C C . ASP A 1 106 ? -5.688 -3.910 -7.918 1.00 90.38 106 ASP A C 1
ATOM 798 O O . ASP A 1 106 ? -6.360 -3.207 -8.674 1.00 90.38 106 ASP A O 1
ATOM 802 N N . LEU A 1 107 ? -4.378 -3.687 -7.770 1.00 89.88 107 LEU A N 1
ATOM 803 C CA . LEU A 1 107 ? -3.674 -2.619 -8.487 1.00 89.88 107 LEU A CA 1
ATOM 804 C C . LEU A 1 107 ? -3.836 -2.764 -10.006 1.00 89.88 107 LEU A C 1
ATOM 806 O O . LEU A 1 107 ? -4.173 -1.797 -10.697 1.00 89.88 107 LEU A O 1
ATOM 810 N N . ARG A 1 108 ? -3.660 -3.981 -10.534 1.00 87.19 108 ARG A N 1
ATOM 811 C CA . ARG A 1 108 ? -3.806 -4.260 -11.967 1.00 87.19 108 ARG A CA 1
ATOM 812 C C . ARG A 1 108 ? -5.248 -4.073 -12.444 1.00 87.19 108 ARG A C 1
ATOM 814 O O . ARG A 1 108 ? -5.470 -3.393 -13.447 1.00 87.19 108 ARG A O 1
ATOM 821 N N . ALA A 1 109 ? -6.220 -4.641 -11.732 1.00 87.44 109 ALA A N 1
ATOM 822 C CA . ALA A 1 109 ? -7.643 -4.569 -12.062 1.00 87.44 109 ALA A CA 1
ATOM 823 C C . ALA A 1 109 ? -8.155 -3.121 -12.065 1.00 87.44 109 ALA A C 1
ATOM 825 O O . ALA A 1 109 ? -8.961 -2.741 -12.917 1.00 87.44 109 ALA A O 1
ATOM 826 N N . HIS A 1 110 ? -7.615 -2.286 -11.175 1.00 83.38 110 HIS A N 1
ATOM 827 C CA . HIS A 1 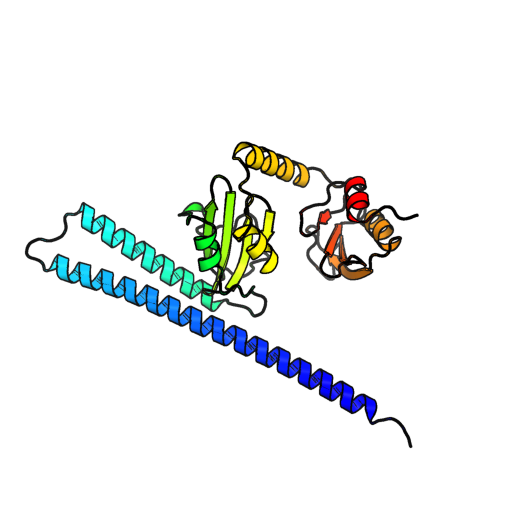110 ? -7.987 -0.882 -11.031 1.00 83.38 110 HIS A CA 1
ATOM 828 C C . HIS A 1 110 ? -7.051 0.094 -11.760 1.00 83.38 110 HIS A C 1
ATOM 830 O O . HIS A 1 110 ? -7.072 1.296 -11.488 1.00 83.38 110 HIS A O 1
ATOM 836 N N . LYS A 1 111 ? -6.298 -0.406 -12.754 1.00 82.81 111 LYS A N 1
ATOM 837 C CA . LYS A 1 111 ? -5.506 0.380 -13.720 1.00 82.81 111 LYS A CA 1
ATOM 838 C C . LYS A 1 111 ? -4.412 1.245 -13.087 1.00 82.81 111 LYS A C 1
ATOM 840 O O . LYS A 1 111 ? -4.055 2.295 -13.625 1.00 82.81 111 LYS A O 1
ATOM 845 N N . TRP A 1 112 ? -3.857 0.797 -11.968 1.00 84.00 112 TRP A N 1
ATOM 846 C CA . TRP A 1 112 ? -2.656 1.390 -11.400 1.00 84.00 112 TRP A CA 1
ATOM 847 C C . TRP A 1 112 ? -1.438 0.971 -12.221 1.00 84.00 112 TRP A C 1
ATOM 849 O O . TRP A 1 112 ? -1.168 -0.212 -12.423 1.00 84.00 112 TRP A O 1
ATOM 859 N N . THR A 1 113 ? -0.692 1.956 -12.707 1.00 77.75 113 THR A N 1
ATOM 860 C CA . THR A 1 113 ? 0.514 1.743 -13.509 1.00 77.75 113 THR A CA 1
ATOM 861 C C . THR A 1 113 ? 1.745 1.855 -12.611 1.00 77.75 113 THR A C 1
ATOM 863 O O . THR A 1 113 ? 1.844 2.833 -11.866 1.00 77.75 113 THR A O 1
ATOM 866 N N . PRO A 1 114 ? 2.683 0.889 -12.645 1.00 73.00 114 PRO A N 1
ATOM 867 C CA . PRO A 1 114 ? 3.917 0.973 -11.870 1.00 73.00 114 PRO A CA 1
ATOM 868 C C . PRO A 1 114 ? 4.712 2.234 -12.214 1.00 73.00 114 PRO A C 1
ATOM 870 O O . PRO A 1 114 ? 4.968 2.518 -13.385 1.00 73.00 114 PRO A O 1
ATOM 873 N N . ARG A 1 115 ? 5.136 2.974 -11.189 1.00 65.81 115 ARG A N 1
ATOM 874 C CA . ARG A 1 115 ? 5.999 4.148 -11.329 1.00 65.81 115 ARG A CA 1
ATOM 875 C C . ARG A 1 115 ? 7.452 3.722 -11.079 1.00 65.81 115 ARG A C 1
ATOM 877 O O . ARG A 1 115 ? 7.737 3.165 -10.017 1.00 65.81 115 ARG A O 1
ATOM 884 N N . PRO A 1 116 ? 8.390 3.959 -12.016 1.00 49.88 116 PRO A N 1
ATOM 885 C CA . PRO A 1 116 ? 9.811 3.730 -11.781 1.00 49.88 116 PRO A CA 1
ATOM 886 C C . PRO A 1 116 ? 10.363 4.857 -10.898 1.00 49.88 116 PRO A C 1
ATOM 888 O O . PRO A 1 116 ? 11.006 5.789 -11.376 1.00 49.88 116 PRO A O 1
ATOM 891 N N . ASP A 1 117 ? 10.076 4.809 -9.601 1.00 46.75 117 ASP A N 1
ATOM 892 C CA . ASP A 1 117 ? 10.567 5.806 -8.654 1.00 46.75 117 ASP A CA 1
ATOM 893 C C . ASP A 1 117 ? 12.035 5.582 -8.314 1.00 46.75 117 ASP A C 1
ATOM 895 O O . ASP A 1 117 ? 12.378 4.949 -7.320 1.00 46.75 117 ASP A O 1
ATOM 899 N N . ARG A 1 118 ? 12.920 6.180 -9.112 1.00 38.72 118 ARG A N 1
ATOM 900 C CA . ARG A 1 118 ? 14.346 6.313 -8.767 1.00 38.72 118 ARG A CA 1
ATOM 901 C C . ARG A 1 118 ? 14.590 7.248 -7.570 1.00 38.72 118 ARG A C 1
ATOM 903 O O . ARG A 1 118 ? 15.677 7.251 -7.015 1.00 38.72 118 ARG A O 1
ATOM 910 N N . GLY A 1 119 ? 13.598 8.060 -7.187 1.00 38.28 119 GLY A N 1
ATOM 911 C CA . GLY A 1 119 ? 13.671 8.992 -6.051 1.00 38.28 119 GLY A CA 1
ATOM 912 C C . GLY A 1 119 ? 13.274 8.394 -4.696 1.00 38.28 119 GLY A C 1
ATOM 913 O O . GLY A 1 119 ? 13.394 9.076 -3.686 1.00 38.28 119 GLY A O 1
ATOM 914 N N . LEU A 1 120 ? 12.804 7.142 -4.669 1.00 44.88 120 LEU A N 1
ATOM 915 C CA . LEU A 1 120 ? 12.477 6.406 -3.440 1.00 44.88 120 LEU A CA 1
ATOM 916 C C . LEU A 1 120 ? 13.623 5.491 -2.979 1.00 44.88 120 LEU A C 1
ATOM 918 O O . LEU A 1 120 ? 13.482 4.767 -1.992 1.00 44.88 120 LEU A O 1
ATOM 922 N N . ASP A 1 121 ? 14.768 5.527 -3.666 1.00 38.41 121 ASP A N 1
ATOM 923 C CA . ASP A 1 121 ? 15.968 4.831 -3.219 1.00 38.41 121 ASP A CA 1
ATOM 924 C C . ASP A 1 121 ? 16.522 5.515 -1.959 1.00 38.41 121 ASP A C 1
ATOM 926 O O . ASP A 1 121 ? 17.067 6.617 -1.987 1.00 38.41 121 ASP A O 1
ATOM 930 N N . GLY A 1 122 ? 16.360 4.842 -0.819 1.00 37.88 122 GLY A N 1
ATOM 931 C CA . GLY A 1 122 ? 17.089 5.135 0.416 1.00 37.88 122 GLY A CA 1
ATOM 932 C C . GLY A 1 122 ? 16.553 6.273 1.284 1.00 37.88 122 GLY A C 1
ATOM 933 O O . GLY A 1 122 ? 17.039 6.427 2.405 1.00 37.88 122 GLY A O 1
ATOM 934 N N . THR A 1 123 ? 15.537 7.014 0.839 1.00 35.50 123 THR A N 1
ATOM 935 C CA . THR A 1 123 ? 14.905 8.051 1.665 1.00 35.50 123 THR A CA 1
ATOM 936 C C . THR A 1 123 ? 13.405 7.836 1.696 1.00 35.50 123 THR A C 1
ATOM 938 O O . THR A 1 123 ? 12.715 7.958 0.687 1.00 35.50 123 THR A O 1
ATOM 941 N N . LEU A 1 124 ? 12.919 7.489 2.885 1.00 38.75 124 LEU A N 1
ATOM 942 C CA . LEU A 1 124 ? 11.509 7.559 3.229 1.00 38.75 124 LEU A CA 1
ATOM 943 C C . LEU A 1 124 ? 10.976 8.947 2.793 1.00 38.75 124 LEU A C 1
ATOM 945 O O . LEU A 1 124 ? 11.665 9.938 3.066 1.00 38.75 124 LEU A O 1
ATOM 949 N N . PRO A 1 125 ? 9.764 9.091 2.204 1.00 37.38 125 PRO A N 1
ATOM 950 C CA . PRO A 1 125 ? 9.014 10.341 2.421 1.00 37.38 125 PRO A CA 1
ATOM 951 C C . PRO A 1 125 ? 9.011 10.592 3.936 1.00 37.38 125 PRO A C 1
ATOM 953 O O . PRO A 1 125 ? 9.099 9.593 4.638 1.00 37.38 125 PRO A O 1
ATOM 956 N N . PRO A 1 126 ? 8.986 11.831 4.466 1.00 40.06 126 PRO A N 1
ATOM 957 C CA . PRO A 1 126 ? 9.306 12.138 5.868 1.00 40.06 126 PRO A CA 1
ATOM 958 C C . PRO A 1 126 ? 8.374 11.415 6.855 1.00 40.06 126 PRO A C 1
ATOM 960 O O . PRO A 1 126 ? 7.421 11.956 7.400 1.00 40.06 126 PRO A O 1
ATOM 963 N N . ILE A 1 127 ? 8.676 10.145 7.058 1.00 39.12 127 ILE A N 1
ATOM 964 C CA . ILE A 1 127 ? 8.182 9.224 8.043 1.00 39.12 127 ILE A CA 1
ATOM 965 C C . ILE A 1 127 ? 9.288 9.319 9.082 1.00 39.12 127 ILE A C 1
ATOM 967 O O . ILE A 1 127 ? 10.454 9.083 8.735 1.00 39.12 127 ILE A O 1
ATOM 971 N N . PRO A 1 128 ? 8.977 9.746 10.312 1.00 36.38 128 PRO A N 1
ATOM 972 C CA . PRO A 1 128 ? 9.976 9.858 11.357 1.00 36.38 128 PRO A CA 1
ATOM 973 C C . PRO A 1 128 ? 10.811 8.576 11.401 1.00 36.38 128 PRO A C 1
ATOM 975 O O . PRO A 1 128 ? 10.267 7.473 11.451 1.00 36.38 128 PRO A O 1
ATOM 978 N N . ILE A 1 129 ? 12.139 8.719 11.353 1.00 34.50 129 ILE A N 1
ATOM 979 C CA . ILE A 1 129 ? 13.118 7.615 11.406 1.00 34.50 129 ILE A CA 1
ATOM 980 C C . ILE A 1 129 ? 12.866 6.684 12.614 1.00 34.50 129 ILE A C 1
ATOM 982 O O . ILE A 1 129 ? 13.248 5.517 12.592 1.00 34.50 129 ILE A O 1
ATOM 986 N N . SER A 1 130 ? 12.164 7.176 13.637 1.00 36.84 130 SER A N 1
ATOM 987 C CA . SER A 1 130 ? 11.687 6.431 14.803 1.00 36.84 130 SER A CA 1
ATOM 988 C C . SER A 1 130 ? 10.575 5.407 14.513 1.00 36.84 130 SER A C 1
ATOM 990 O O . SER A 1 130 ? 10.491 4.409 15.224 1.00 36.84 130 SER A O 1
ATOM 992 N N . GLU A 1 131 ? 9.743 5.588 13.481 1.00 42.50 131 GLU A N 1
ATOM 993 C CA . GLU A 1 131 ? 8.627 4.678 13.154 1.00 42.50 131 GLU A CA 1
ATOM 994 C C . GLU A 1 131 ? 9.047 3.482 12.281 1.00 42.50 131 GLU A C 1
ATOM 996 O O . GLU A 1 131 ? 8.431 2.416 12.329 1.00 42.50 131 GLU A O 1
ATOM 1001 N N . MET A 1 132 ? 10.133 3.626 11.519 1.00 47.66 132 MET A N 1
ATOM 1002 C CA . MET A 1 132 ? 10.785 2.543 10.776 1.00 47.66 132 MET A CA 1
ATOM 1003 C C . MET A 1 132 ? 12.221 2.369 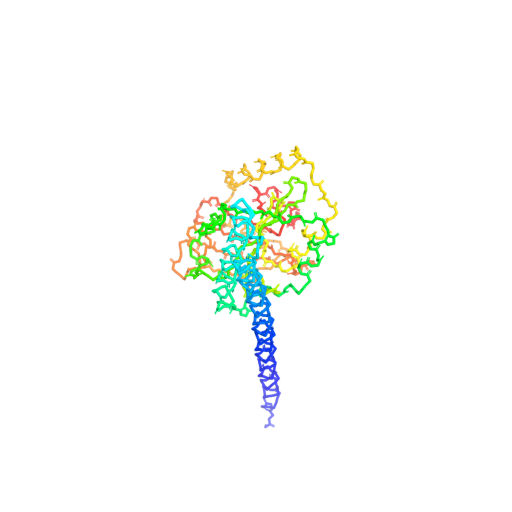11.259 1.00 47.66 132 MET A C 1
ATOM 1005 O O . MET A 1 132 ? 13.162 2.385 10.470 1.00 47.66 132 MET A O 1
ATOM 1009 N N . GLY A 1 133 ? 12.377 2.181 12.574 1.00 39.72 133 GLY A N 1
ATOM 1010 C CA . GLY A 1 133 ? 13.668 2.024 13.261 1.00 39.72 133 GLY A CA 1
ATOM 1011 C C . GLY A 1 133 ? 14.589 0.910 12.732 1.00 39.72 133 GLY A C 1
ATOM 1012 O O . GLY A 1 133 ? 15.708 0.768 13.206 1.00 39.72 133 GLY A O 1
ATOM 1013 N N . GLU A 1 134 ? 14.162 0.154 11.721 1.00 50.50 134 GLU A N 1
ATOM 1014 C CA . GLU A 1 134 ? 14.982 -0.760 10.936 1.00 50.50 134 GLU A CA 1
ATOM 1015 C C . GLU A 1 134 ? 14.647 -0.546 9.455 1.00 50.50 134 GLU A C 1
ATOM 1017 O O . GLU A 1 134 ? 13.471 -0.478 9.096 1.00 50.50 134 GLU A O 1
ATOM 1022 N N . ARG A 1 135 ? 15.670 -0.472 8.593 1.00 54.97 135 ARG A N 1
ATOM 1023 C CA . ARG A 1 135 ? 15.581 -0.402 7.120 1.00 54.97 135 ARG A CA 1
ATOM 1024 C C . ARG A 1 135 ? 14.980 -1.688 6.509 1.00 54.97 135 ARG A C 1
ATOM 1026 O O . ARG A 1 135 ? 15.584 -2.300 5.638 1.00 54.97 135 ARG A O 1
ATOM 1033 N N . ARG A 1 136 ? 13.833 -2.151 7.003 1.00 62.44 136 ARG A N 1
ATOM 1034 C CA . ARG A 1 136 ? 13.141 -3.359 6.541 1.00 62.44 136 ARG A CA 1
ATOM 1035 C C . ARG A 1 136 ? 12.227 -3.037 5.370 1.00 62.44 136 ARG A C 1
ATOM 1037 O O . ARG A 1 136 ? 11.810 -1.900 5.236 1.00 62.44 136 ARG A O 1
ATOM 1044 N N . GLY A 1 137 ? 11.840 -4.042 4.599 1.00 69.31 137 GLY A N 1
ATOM 1045 C CA . GLY A 1 137 ? 10.975 -3.926 3.421 1.00 69.31 137 GLY A CA 1
ATOM 1046 C C . GLY A 1 137 ? 11.575 -3.195 2.209 1.00 69.31 137 GLY A C 1
ATOM 1047 O O . GLY A 1 137 ? 12.740 -2.806 2.203 1.00 69.31 137 GLY A O 1
ATOM 1048 N N . TYR A 1 138 ? 10.764 -3.022 1.166 1.00 69.94 138 TYR A N 1
ATOM 1049 C CA . TYR A 1 138 ? 11.081 -2.198 -0.000 1.00 69.94 138 TYR A CA 1
ATOM 1050 C C . TYR A 1 138 ? 9.842 -1.444 -0.499 1.00 69.94 138 TYR A C 1
ATOM 1052 O O . TYR A 1 138 ? 8.724 -1.962 -0.476 1.00 69.94 138 TYR A O 1
ATOM 1060 N N . ALA A 1 139 ? 10.037 -0.211 -0.965 1.00 75.12 139 ALA A N 1
ATOM 1061 C CA . ALA A 1 139 ? 8.963 0.605 -1.518 1.00 75.12 139 ALA A CA 1
ATOM 1062 C C . ALA A 1 139 ? 8.684 0.258 -2.984 1.00 75.12 139 ALA A C 1
ATOM 1064 O O . ALA A 1 139 ? 9.603 0.060 -3.783 1.00 75.12 139 ALA A O 1
ATOM 1065 N N . ARG A 1 140 ? 7.407 0.273 -3.358 1.00 77.56 140 ARG A N 1
ATOM 1066 C CA . ARG A 1 140 ? 6.950 0.326 -4.749 1.00 77.56 140 ARG A CA 1
ATOM 1067 C C . ARG A 1 140 ? 5.930 1.448 -4.892 1.00 77.56 140 ARG A C 1
ATOM 1069 O O . ARG A 1 140 ? 5.110 1.661 -4.002 1.00 77.56 140 ARG A O 1
ATOM 1076 N N . GLY A 1 141 ? 5.995 2.151 -6.016 1.00 77.81 141 GLY A N 1
ATOM 1077 C CA . GLY A 1 141 ? 5.078 3.230 -6.360 1.00 77.81 141 GLY A CA 1
ATOM 1078 C C . GLY A 1 141 ? 4.204 2.869 -7.555 1.00 77.81 141 GLY A C 1
ATOM 1079 O O . GLY A 1 141 ? 4.638 2.174 -8.477 1.00 77.81 141 GLY A O 1
ATOM 1080 N N . TRP A 1 142 ? 2.981 3.386 -7.560 1.00 83.62 142 TRP A N 1
ATOM 1081 C CA . TRP A 1 142 ? 2.067 3.332 -8.693 1.00 83.62 142 TRP A CA 1
ATOM 1082 C C . TRP A 1 142 ? 1.378 4.668 -8.891 1.00 83.62 142 TRP A C 1
ATOM 1084 O O . TRP A 1 142 ? 1.254 5.471 -7.967 1.00 83.62 142 TRP A O 1
ATOM 1094 N N . HIS A 1 143 ? 0.880 4.877 -10.103 1.00 72.12 143 HIS A N 1
ATOM 1095 C CA . HIS A 1 143 ? 0.051 6.020 -10.432 1.00 72.12 143 HIS A CA 1
ATOM 1096 C C . HIS A 1 143 ? -1.191 5.611 -11.224 1.00 72.12 143 HIS A C 1
ATOM 1098 O O . HIS A 1 143 ? -1.197 4.610 -11.944 1.00 72.12 143 HIS A O 1
ATOM 1104 N N . ARG A 1 144 ? -2.246 6.413 -11.107 1.00 72.31 144 ARG A N 1
ATOM 1105 C CA . ARG A 1 144 ? -3.495 6.273 -11.856 1.00 72.31 144 ARG A CA 1
ATOM 1106 C C . ARG A 1 144 ? -3.998 7.665 -12.216 1.00 72.31 144 ARG A C 1
ATOM 1108 O O . ARG A 1 144 ? -4.555 8.379 -11.388 1.00 72.31 144 ARG A O 1
ATOM 1115 N N . GLY A 1 145 ? -3.753 8.075 -13.459 1.00 70.00 145 GLY A N 1
ATOM 1116 C CA . GLY A 1 145 ? -3.914 9.479 -13.840 1.00 70.00 145 GLY A CA 1
ATOM 1117 C C . GLY A 1 145 ? -3.001 10.368 -12.979 1.00 70.00 145 GLY A C 1
ATOM 1118 O O . GLY A 1 145 ? -1.801 10.091 -12.937 1.00 70.00 145 GLY A O 1
ATOM 1119 N N . PRO A 1 146 ? -3.534 11.401 -12.299 1.00 62.41 146 PRO A N 1
ATOM 1120 C CA . PRO A 1 146 ? -2.742 12.270 -11.430 1.00 62.41 146 PRO A CA 1
ATOM 1121 C C . PRO A 1 146 ? -2.493 11.668 -10.035 1.00 62.41 146 PRO A C 1
ATOM 1123 O O . PRO A 1 146 ? -1.589 12.122 -9.338 1.00 62.41 146 PRO A O 1
ATOM 1126 N N . GLN A 1 147 ? -3.266 10.654 -9.625 1.00 67.38 147 GLN A N 1
ATOM 1127 C CA . GLN A 1 147 ? -3.128 10.013 -8.316 1.00 67.38 147 GLN A CA 1
ATOM 1128 C C . GLN A 1 147 ? -1.861 9.159 -8.261 1.00 67.38 147 GLN A C 1
ATOM 1130 O O . GLN A 1 147 ? -1.507 8.500 -9.244 1.00 67.38 147 GLN A O 1
ATOM 1135 N N . TRP A 1 148 ? -1.225 9.105 -7.094 1.00 76.19 148 TRP A N 1
ATOM 1136 C CA . TRP A 1 148 ? -0.145 8.166 -6.806 1.00 76.19 148 TRP A CA 1
ATOM 1137 C C . TRP A 1 148 ? -0.379 7.436 -5.486 1.00 76.19 148 TRP A C 1
ATOM 1139 O O . TRP A 1 148 ? -1.024 7.953 -4.578 1.00 76.19 148 TRP A O 1
ATOM 1149 N N . ILE A 1 149 ? 0.165 6.227 -5.390 1.00 81.44 149 ILE A N 1
ATOM 1150 C CA . ILE A 1 149 ? 0.208 5.425 -4.170 1.00 81.44 149 ILE A CA 1
ATOM 1151 C C . ILE A 1 149 ? 1.598 4.803 -4.040 1.00 81.44 149 ILE A C 1
ATOM 1153 O O . ILE A 1 149 ? 2.159 4.306 -5.017 1.00 81.44 149 ILE A O 1
ATOM 1157 N N . THR A 1 150 ? 2.160 4.848 -2.840 1.00 81.81 150 THR A N 1
ATOM 1158 C CA . THR A 1 150 ? 3.429 4.217 -2.478 1.00 81.81 150 THR A CA 1
ATOM 1159 C C . THR A 1 150 ? 3.148 3.187 -1.398 1.00 81.81 150 THR A C 1
ATOM 1161 O O . THR A 1 150 ? 2.582 3.519 -0.360 1.00 81.81 150 THR A O 1
ATOM 1164 N N . LEU A 1 151 ? 3.534 1.937 -1.631 1.00 84.94 151 LEU A N 1
ATOM 1165 C CA . LEU A 1 151 ? 3.361 0.841 -0.681 1.00 84.94 151 LEU A CA 1
ATOM 1166 C C . LEU A 1 151 ? 4.726 0.273 -0.296 1.00 84.94 151 LEU A C 1
ATOM 1168 O O . LEU A 1 151 ? 5.618 0.139 -1.135 1.00 84.94 151 LEU A O 1
ATOM 1172 N N . TRP A 1 152 ? 4.879 -0.070 0.977 1.00 82.62 152 TRP A N 1
ATOM 1173 C CA . TRP A 1 152 ? 6.113 -0.574 1.561 1.00 82.62 152 TRP A CA 1
ATOM 1174 C C . TRP A 1 152 ? 5.982 -2.061 1.886 1.00 82.62 152 TRP A C 1
ATOM 1176 O O . TRP A 1 152 ? 5.357 -2.436 2.878 1.00 82.62 152 TRP A O 1
ATOM 1186 N N . PHE A 1 153 ? 6.561 -2.913 1.050 1.00 81.56 153 PHE A N 1
ATOM 1187 C CA . PHE A 1 153 ? 6.403 -4.361 1.127 1.00 81.56 153 PHE A CA 1
ATOM 1188 C C . PHE A 1 153 ? 7.426 -4.985 2.061 1.00 81.56 153 PHE A C 1
ATOM 1190 O O . PHE A 1 153 ? 8.618 -4.726 1.939 1.00 81.56 153 PHE A O 1
ATOM 1197 N N . THR A 1 154 ? 6.970 -5.857 2.954 1.00 77.88 154 THR A N 1
ATOM 1198 C CA . THR A 1 154 ? 7.821 -6.762 3.753 1.00 77.88 154 THR A CA 1
ATOM 1199 C C . THR A 1 154 ? 7.678 -8.218 3.318 1.00 77.88 154 THR A C 1
ATOM 1201 O O . THR A 1 154 ? 8.303 -9.106 3.883 1.00 77.88 154 THR A O 1
ATOM 1204 N N . GLY A 1 155 ? 6.874 -8.457 2.290 1.00 76.75 155 GLY A N 1
ATOM 1205 C CA . GLY A 1 155 ? 6.561 -9.744 1.683 1.00 76.75 155 GLY A CA 1
ATOM 1206 C C . GLY A 1 155 ? 5.810 -9.480 0.379 1.00 76.75 155 GLY A C 1
ATOM 1207 O O . GLY A 1 155 ? 5.301 -8.373 0.195 1.00 76.75 155 GLY A O 1
ATOM 1208 N N . PRO A 1 156 ? 5.678 -10.462 -0.521 1.00 73.62 156 PRO A N 1
ATOM 1209 C CA . PRO A 1 156 ? 4.906 -10.283 -1.754 1.00 73.62 156 PRO A CA 1
ATOM 1210 C C . PRO A 1 156 ? 3.429 -9.962 -1.471 1.00 73.62 156 PRO A C 1
ATOM 1212 O O . PRO A 1 156 ? 2.774 -9.278 -2.248 1.00 73.62 156 PRO A O 1
ATOM 1215 N N . THR A 1 157 ? 2.917 -10.417 -0.325 1.00 81.19 157 THR A N 1
ATOM 1216 C CA . THR A 1 157 ? 1.533 -10.217 0.120 1.00 81.19 157 THR A CA 1
ATOM 1217 C C . THR A 1 157 ? 1.436 -9.437 1.428 1.00 81.19 157 THR A C 1
ATOM 1219 O O . THR A 1 157 ? 0.373 -9.431 2.046 1.00 81.19 157 THR A O 1
ATOM 1222 N N . THR A 1 158 ? 2.526 -8.833 1.910 1.00 81.25 158 THR A N 1
ATOM 1223 C CA . THR A 1 158 ? 2.522 -8.074 3.168 1.00 81.25 158 THR A CA 1
ATOM 1224 C C . THR A 1 158 ? 3.093 -6.689 2.999 1.00 81.25 158 THR A C 1
ATOM 1226 O O . THR A 1 158 ? 4.144 -6.482 2.391 1.00 81.25 158 THR A O 1
ATOM 1229 N N . VAL A 1 159 ? 2.391 -5.736 3.596 1.00 84.44 159 VAL A N 1
ATOM 1230 C CA . VAL A 1 159 ? 2.690 -4.317 3.505 1.00 84.44 159 VAL A CA 1
ATOM 1231 C C . VAL A 1 159 ? 2.879 -3.783 4.921 1.00 84.44 159 VAL A C 1
ATOM 1233 O O . VAL A 1 159 ? 2.003 -3.914 5.765 1.00 84.44 159 VAL A O 1
ATOM 1236 N N . ALA A 1 160 ? 4.020 -3.171 5.213 1.00 76.94 160 ALA A N 1
ATOM 1237 C CA . ALA A 1 160 ? 4.228 -2.501 6.497 1.00 76.94 160 ALA A CA 1
ATOM 1238 C C . ALA A 1 160 ? 3.567 -1.116 6.529 1.00 76.94 160 ALA A C 1
ATOM 1240 O O . ALA A 1 160 ? 3.238 -0.603 7.597 1.00 76.94 160 ALA A O 1
ATOM 1241 N N . TYR A 1 161 ? 3.400 -0.492 5.361 1.00 78.50 161 TYR A N 1
ATOM 1242 C CA . TYR A 1 161 ? 2.961 0.892 5.243 1.00 78.50 161 TYR A CA 1
ATOM 1243 C C . TYR A 1 161 ? 2.424 1.205 3.840 1.00 78.50 161 TYR A C 1
ATOM 1245 O O . TYR A 1 161 ? 2.959 0.706 2.852 1.00 78.50 161 TYR A O 1
ATOM 1253 N N . GLY A 1 162 ? 1.414 2.071 3.743 1.00 80.44 162 GLY A N 1
ATOM 1254 C CA . GLY A 1 162 ? 0.981 2.674 2.483 1.00 80.44 162 GLY A CA 1
ATOM 1255 C C . GLY A 1 162 ? 0.812 4.185 2.619 1.00 80.44 162 GLY A C 1
ATOM 1256 O O . GLY A 1 162 ? 0.520 4.680 3.704 1.00 80.44 162 GLY A O 1
ATOM 1257 N N . ASP A 1 163 ? 0.979 4.915 1.524 1.00 78.44 163 ASP A N 1
ATOM 1258 C CA . ASP A 1 163 ? 0.730 6.354 1.426 1.00 78.44 163 ASP A CA 1
ATOM 1259 C C . ASP A 1 163 ? 0.180 6.690 0.045 1.00 78.44 163 ASP A C 1
ATOM 1261 O O . ASP A 1 163 ? 0.567 6.076 -0.948 1.00 78.44 163 ASP A O 1
ATOM 1265 N N . SER A 1 164 ? -0.737 7.642 -0.027 1.00 79.06 164 SER A N 1
ATOM 1266 C CA . SER A 1 164 ? -1.419 8.009 -1.265 1.00 79.06 164 SER A CA 1
ATOM 1267 C C . SER A 1 164 ? -1.545 9.514 -1.407 1.00 79.06 164 SER A C 1
ATOM 1269 O O . SER A 1 164 ? -1.695 10.243 -0.428 1.00 79.06 164 SER A O 1
ATOM 1271 N N . SER A 1 165 ? -1.558 9.977 -2.650 1.00 64.69 165 SER A N 1
ATOM 1272 C CA . SER A 1 165 ? -1.672 11.393 -2.983 1.00 64.69 165 SER A CA 1
ATOM 1273 C C . SER A 1 165 ? -2.954 12.054 -2.494 1.00 64.69 165 SER A C 1
ATOM 1275 O O . SER A 1 165 ? -2.973 13.267 -2.367 1.00 64.69 165 SER A O 1
ATOM 1277 N N . ASP A 1 166 ? -4.024 11.281 -2.312 1.00 61.00 166 ASP A N 1
ATOM 1278 C CA . ASP A 1 166 ? -5.395 11.738 -2.067 1.00 61.00 166 ASP A CA 1
ATOM 1279 C C . ASP A 1 166 ? -5.990 11.228 -0.744 1.00 61.00 166 ASP A C 1
ATOM 1281 O O . ASP A 1 166 ? -7.083 11.634 -0.367 1.00 61.00 166 ASP A O 1
ATOM 1285 N N . HIS A 1 167 ? -5.284 10.370 -0.004 1.00 65.25 167 HIS A N 1
ATOM 1286 C CA . HIS A 1 167 ? -5.691 9.959 1.346 1.00 65.25 167 HIS A CA 1
ATOM 1287 C C . HIS A 1 167 ? -4.544 10.065 2.362 1.00 65.25 167 HIS A C 1
ATOM 1289 O O . HIS A 1 167 ? -4.780 10.024 3.573 1.00 65.25 167 HIS A O 1
ATOM 1295 N N . GLY A 1 168 ? -3.312 10.312 1.904 1.00 67.25 168 GLY A N 1
ATOM 1296 C CA . GLY A 1 168 ? -2.110 10.264 2.727 1.00 67.25 168 GLY A CA 1
ATOM 1297 C C . GLY A 1 168 ? -1.851 8.847 3.233 1.00 67.25 168 GLY A C 1
ATOM 1298 O O . GLY A 1 168 ? -2.146 7.865 2.542 1.00 67.25 168 GLY A O 1
ATOM 1299 N N . ARG A 1 169 ? -1.326 8.751 4.459 1.00 73.69 169 ARG A N 1
ATOM 1300 C CA . ARG A 1 169 ? -0.954 7.490 5.107 1.00 73.69 169 ARG A CA 1
ATOM 1301 C C . ARG A 1 169 ? -2.139 6.529 5.243 1.00 73.69 169 ARG A C 1
ATOM 1303 O O . ARG A 1 169 ? -3.159 6.859 5.840 1.00 73.69 169 ARG A O 1
ATOM 1310 N N . LEU A 1 170 ? -1.920 5.294 4.810 1.00 76.75 170 LEU A N 1
ATOM 1311 C CA . LEU A 1 170 ? -2.843 4.165 4.850 1.00 76.75 170 LEU A CA 1
ATOM 1312 C C . LEU A 1 170 ? -2.368 3.180 5.927 1.00 76.75 170 LEU A C 1
ATOM 1314 O O . LEU A 1 170 ? -1.345 2.512 5.771 1.00 76.75 170 LEU A O 1
ATOM 1318 N N . THR A 1 171 ? -3.081 3.127 7.054 1.00 69.69 171 THR A N 1
ATOM 1319 C CA . THR A 1 171 ? -2.670 2.362 8.250 1.00 69.69 171 THR A CA 1
ATOM 1320 C C . THR A 1 171 ? -3.353 1.002 8.400 1.00 69.69 171 THR A C 1
ATOM 1322 O O . THR A 1 171 ? -3.124 0.329 9.401 1.00 69.69 171 THR A O 1
ATOM 1325 N N . SER A 1 172 ? -4.209 0.604 7.457 1.00 75.75 172 SER A N 1
ATOM 1326 C CA . SER A 1 172 ? -4.870 -0.707 7.448 1.00 75.75 172 SER A CA 1
ATOM 1327 C C . SER A 1 172 ? -4.979 -1.277 6.031 1.00 75.75 172 SER A C 1
ATOM 1329 O O . SER A 1 172 ? -4.933 -0.535 5.043 1.00 75.75 172 SER A O 1
ATOM 1331 N N . VAL A 1 173 ? -5.160 -2.601 5.938 1.00 80.25 173 VAL A N 1
ATOM 1332 C CA . VAL A 1 173 ? -5.444 -3.296 4.668 1.00 80.25 173 VAL A CA 1
ATOM 1333 C C . VAL A 1 173 ? -6.719 -2.750 4.037 1.00 80.25 173 VAL A C 1
ATOM 1335 O O . VAL A 1 173 ? -6.738 -2.507 2.837 1.00 80.25 173 VAL A O 1
ATOM 1338 N N . ASP A 1 174 ? -7.761 -2.506 4.834 1.00 75.88 174 ASP A N 1
ATOM 1339 C CA . ASP A 1 174 ? -9.044 -2.016 4.326 1.00 75.88 174 ASP A CA 1
ATOM 1340 C C . ASP A 1 174 ? -8.932 -0.602 3.757 1.00 75.88 174 ASP A C 1
ATOM 1342 O O . ASP A 1 174 ? -9.489 -0.327 2.697 1.00 75.88 174 ASP A O 1
ATOM 1346 N N . ALA A 1 175 ? -8.141 0.272 4.392 1.00 74.56 175 ALA A N 1
ATOM 1347 C CA . ALA A 1 175 ? -7.859 1.604 3.862 1.00 74.56 175 ALA A CA 1
ATOM 1348 C C . ALA A 1 175 ? -7.097 1.520 2.532 1.00 74.56 175 ALA A C 1
ATOM 1350 O O . ALA A 1 175 ? -7.462 2.183 1.563 1.00 74.56 175 ALA A O 1
ATOM 1351 N N . MET A 1 176 ? -6.073 0.664 2.451 1.00 84.00 176 MET A N 1
ATOM 1352 C CA . MET A 1 176 ? -5.366 0.432 1.190 1.00 84.00 176 MET A CA 1
ATOM 1353 C C . MET A 1 176 ? -6.280 -0.126 0.110 1.00 84.00 176 MET A C 1
ATOM 1355 O O . MET A 1 176 ? -6.258 0.361 -1.018 1.00 84.00 176 MET A O 1
ATOM 1359 N N . ARG A 1 177 ? -7.095 -1.126 0.445 1.00 85.69 177 ARG A N 1
ATOM 1360 C CA . ARG A 1 177 ? -8.038 -1.726 -0.491 1.00 85.69 177 ARG A CA 1
ATOM 1361 C C . ARG A 1 177 ? -9.019 -0.689 -1.003 1.00 85.69 177 ARG A C 1
ATOM 1363 O O . ARG A 1 177 ? -9.114 -0.538 -2.212 1.00 85.69 177 ARG A O 1
ATOM 1370 N N . ALA A 1 178 ? -9.649 0.080 -0.120 1.00 78.62 178 ALA A N 1
ATOM 1371 C CA . ALA A 1 178 ? -10.583 1.132 -0.501 1.00 78.62 178 ALA A CA 1
ATOM 1372 C C . ALA A 1 178 ? -9.958 2.139 -1.480 1.00 78.62 178 ALA A C 1
ATOM 1374 O O . ALA A 1 178 ? -10.572 2.458 -2.499 1.00 78.62 178 ALA A O 1
ATOM 1375 N N . VAL A 1 179 ? -8.721 2.586 -1.228 1.00 82.62 179 VAL A N 1
ATOM 1376 C CA . VAL A 1 179 ? -8.012 3.513 -2.127 1.00 82.62 179 VAL A CA 1
ATOM 1377 C C . VAL A 1 179 ? -7.712 2.863 -3.475 1.00 82.62 179 VAL A C 1
ATOM 1379 O O . VAL A 1 179 ? -8.023 3.445 -4.517 1.00 82.62 179 VAL A O 1
ATOM 1382 N N . ILE A 1 180 ? -7.161 1.647 -3.478 1.00 85.88 180 ILE A N 1
ATOM 1383 C CA . ILE A 1 180 ? -6.783 0.939 -4.708 1.00 85.88 180 ILE A CA 1
ATOM 1384 C C . ILE A 1 180 ? -8.016 0.650 -5.566 1.00 85.88 180 ILE A C 1
ATOM 1386 O O . ILE A 1 180 ? -7.987 0.910 -6.772 1.00 85.88 180 ILE A O 1
ATOM 1390 N N . THR A 1 181 ? -9.102 0.172 -4.953 1.00 82.62 181 THR A N 1
ATOM 1391 C CA . THR A 1 181 ? -10.322 -0.245 -5.653 1.00 82.62 181 THR A CA 1
ATOM 1392 C C . THR A 1 181 ? -11.285 0.902 -5.951 1.00 82.62 181 THR A C 1
ATOM 1394 O O . THR A 1 181 ? -12.270 0.705 -6.666 1.00 82.62 181 THR A O 1
ATOM 1397 N N . SER A 1 182 ? -11.032 2.105 -5.423 1.00 76.00 182 SER A N 1
ATOM 1398 C CA . SER A 1 182 ? -11.878 3.280 -5.650 1.00 76.00 182 SER A CA 1
ATOM 1399 C C . SER A 1 182 ? -12.067 3.559 -7.146 1.00 76.00 182 SER A C 1
ATOM 1401 O O . SER A 1 182 ? -11.118 3.530 -7.932 1.00 76.00 182 SER A O 1
ATOM 1403 N N . ALA A 1 183 ? -13.304 3.863 -7.549 1.00 61.12 183 ALA A N 1
ATOM 1404 C CA . ALA A 1 183 ? -13.626 4.285 -8.916 1.00 61.12 183 ALA A CA 1
ATOM 1405 C C . ALA A 1 183 ? -13.343 5.781 -9.157 1.00 61.12 183 ALA A C 1
ATOM 1407 O O . ALA A 1 183 ? -13.415 6.259 -10.289 1.00 61.12 183 ALA A O 1
ATOM 1408 N N . GLN A 1 184 ? -13.052 6.532 -8.092 1.00 56.22 184 GLN A N 1
ATOM 1409 C CA . GLN A 1 184 ? -12.918 7.979 -8.126 1.00 56.22 184 GLN A CA 1
ATOM 1410 C C . GLN A 1 184 ? -11.518 8.362 -8.625 1.00 56.22 184 GLN A C 1
ATOM 1412 O O . GLN A 1 184 ? -10.532 8.294 -7.893 1.00 56.22 184 GLN A O 1
ATOM 1417 N N . SER A 1 185 ? -11.421 8.761 -9.894 1.00 55.12 185 SER A N 1
ATOM 1418 C CA . SER A 1 185 ? -10.248 9.474 -10.397 1.00 55.12 185 SER A CA 1
ATOM 1419 C C . SER A 1 185 ? -10.448 10.966 -10.153 1.00 55.12 185 SER A C 1
ATOM 1421 O O . SER A 1 185 ? -11.300 11.583 -10.799 1.00 55.12 185 SER A O 1
ATOM 1423 N N . LEU A 1 186 ? -9.683 11.558 -9.238 1.00 55.75 186 LEU A N 1
ATOM 1424 C CA . LEU A 1 186 ? -9.618 13.016 -9.146 1.00 55.75 186 LEU A CA 1
ATOM 1425 C C . LEU A 1 186 ? -9.039 13.573 -10.454 1.00 55.75 186 LEU A C 1
ATOM 1427 O O . LEU A 1 186 ? -8.100 13.006 -11.020 1.00 55.75 186 LEU A O 1
ATOM 1431 N N . SER A 1 187 ? -9.598 14.677 -10.955 1.00 58.47 187 SER A N 1
ATOM 1432 C CA . SER A 1 187 ? -8.955 15.425 -12.038 1.00 58.47 187 SER A CA 1
ATOM 1433 C C . SER A 1 187 ? -7.627 16.005 -11.537 1.00 58.47 187 SER A C 1
ATOM 1435 O O . SER A 1 187 ? -7.433 16.185 -10.336 1.00 58.47 187 SER A O 1
ATOM 1437 N N . ALA A 1 188 ? -6.696 16.319 -12.441 1.00 58.81 188 ALA A N 1
ATOM 1438 C CA . ALA A 1 188 ? -5.405 16.887 -12.043 1.00 58.81 188 ALA A CA 1
ATOM 1439 C C . ALA A 1 188 ? -5.558 18.211 -11.267 1.00 58.81 188 ALA A C 1
ATOM 1441 O O . ALA A 1 188 ? -4.807 18.452 -10.326 1.00 58.81 188 ALA A O 1
ATOM 1442 N N . SER A 1 189 ? -6.558 19.029 -11.617 1.00 59.66 189 SER A N 1
ATOM 1443 C CA . SER A 1 189 ? -6.887 20.260 -10.891 1.00 59.66 189 SER A CA 1
ATOM 1444 C C . SER A 1 189 ? -7.477 19.977 -9.510 1.00 59.66 189 SER A C 1
ATOM 1446 O O . SER A 1 189 ? -7.023 20.567 -8.539 1.00 59.66 189 SER A O 1
ATOM 1448 N N . ALA A 1 190 ? -8.408 19.023 -9.399 1.00 58.72 190 ALA A N 1
ATOM 1449 C CA . ALA A 1 190 ? -9.002 18.643 -8.118 1.00 58.72 190 ALA A CA 1
ATOM 1450 C C . ALA A 1 190 ? -7.972 18.004 -7.177 1.00 58.72 190 ALA A C 1
ATOM 1452 O O . ALA A 1 190 ? -8.024 18.228 -5.974 1.00 58.72 190 ALA A O 1
ATOM 1453 N N . LEU A 1 191 ? -7.011 17.240 -7.709 1.00 58.16 191 LEU A N 1
ATOM 1454 C CA . LEU A 1 191 ? -5.912 16.709 -6.907 1.00 58.16 191 LEU A CA 1
ATOM 1455 C C . LEU A 1 191 ? -4.966 17.821 -6.448 1.00 58.16 191 LEU A C 1
ATOM 1457 O O . LEU A 1 191 ? -4.562 17.809 -5.294 1.00 58.16 191 LEU A O 1
ATOM 1461 N N . ALA A 1 192 ? -4.615 18.774 -7.316 1.00 60.03 192 ALA A N 1
ATOM 1462 C CA . ALA A 1 192 ? -3.768 19.900 -6.930 1.00 60.03 192 ALA A CA 1
ATOM 1463 C C . ALA A 1 192 ? -4.438 20.757 -5.846 1.00 60.03 192 ALA A C 1
ATOM 1465 O O . ALA A 1 192 ? -3.826 21.009 -4.815 1.00 60.03 192 ALA A O 1
ATOM 1466 N N . GLU A 1 193 ? -5.712 21.115 -6.029 1.00 59.31 193 GLU A N 1
ATOM 1467 C CA . GLU A 1 193 ? -6.510 21.836 -5.030 1.00 59.31 193 GLU A CA 1
ATOM 1468 C C . GLU A 1 193 ? -6.615 21.056 -3.717 1.00 59.31 193 GLU A C 1
ATOM 1470 O O . GLU A 1 193 ? -6.441 21.631 -2.649 1.00 59.31 193 GLU A O 1
ATOM 1475 N N . TRP A 1 194 ? -6.829 19.741 -3.779 1.00 52.62 194 TRP A N 1
ATOM 1476 C CA . TRP A 1 194 ? -6.909 18.895 -2.592 1.00 52.62 194 TRP A CA 1
ATOM 1477 C C . TRP A 1 194 ? -5.560 18.754 -1.873 1.00 52.62 194 TRP A C 1
ATOM 1479 O O . TRP A 1 194 ? -5.506 18.854 -0.649 1.00 52.62 194 TRP A O 1
ATOM 1489 N N . VAL A 1 195 ? -4.456 18.566 -2.606 1.00 54.81 195 VAL A N 1
ATOM 1490 C CA . VAL A 1 195 ? -3.098 18.489 -2.039 1.00 54.81 195 VAL A CA 1
ATOM 1491 C C . VAL A 1 195 ? -2.722 19.821 -1.398 1.00 54.81 195 VAL A C 1
ATOM 1493 O O . VAL A 1 195 ? -2.206 19.822 -0.283 1.00 54.81 195 VAL A O 1
ATOM 1496 N N . THR A 1 196 ? -3.023 20.944 -2.054 1.00 57.28 196 THR A N 1
ATOM 1497 C CA . THR A 1 196 ? -2.802 22.288 -1.510 1.00 57.28 196 THR A CA 1
ATOM 1498 C C . THR A 1 196 ? -3.664 22.532 -0.274 1.00 57.28 196 THR A C 1
ATOM 1500 O O . THR A 1 196 ? -3.116 22.874 0.769 1.00 57.28 196 THR A O 1
ATOM 1503 N N . ALA A 1 197 ? -4.970 22.254 -0.328 1.00 54.12 197 ALA A N 1
ATOM 1504 C CA . ALA A 1 197 ? -5.869 22.395 0.818 1.00 54.12 197 ALA A CA 1
ATOM 1505 C C . ALA A 1 197 ? -5.454 21.499 1.996 1.00 54.12 197 ALA A C 1
ATOM 1507 O O . ALA A 1 197 ? -5.576 21.894 3.153 1.00 54.12 197 ALA A O 1
ATOM 1508 N N . ARG A 1 198 ? -4.916 20.302 1.727 1.00 51.62 198 ARG A N 1
ATOM 1509 C CA . ARG A 1 198 ? -4.414 19.398 2.768 1.00 51.62 198 ARG A CA 1
ATOM 1510 C C . ARG A 1 198 ? -3.082 19.860 3.347 1.00 51.62 198 ARG A C 1
ATOM 1512 O O . ARG A 1 198 ? -2.901 19.784 4.558 1.00 51.62 198 ARG A O 1
ATOM 1519 N N . GLN A 1 199 ? -2.159 20.343 2.520 1.00 51.75 199 GLN A N 1
ATOM 1520 C CA . GLN A 1 199 ? -0.917 20.957 2.993 1.00 51.75 199 GLN A CA 1
ATOM 1521 C C . GLN A 1 199 ? -1.209 22.195 3.848 1.00 51.75 199 GLN A C 1
ATOM 1523 O O . GLN A 1 199 ? -0.617 22.345 4.911 1.00 51.75 199 GLN A O 1
ATOM 1528 N N . GLU A 1 200 ? -2.163 23.034 3.445 1.00 49.34 200 GLU A N 1
ATOM 1529 C CA . GLU A 1 200 ? -2.641 24.166 4.244 1.00 49.34 200 GLU A CA 1
ATOM 1530 C C . GLU A 1 200 ? -3.300 23.704 5.550 1.00 49.34 200 GLU A C 1
ATOM 1532 O O . GLU A 1 200 ? -2.930 24.190 6.613 1.00 49.34 200 GLU A O 1
ATOM 1537 N N . ALA A 1 201 ? -4.184 22.702 5.514 1.00 47.75 201 ALA A N 1
ATOM 1538 C CA . ALA A 1 201 ? -4.816 22.132 6.708 1.00 47.75 201 ALA A CA 1
ATOM 1539 C C . ALA A 1 201 ? -3.818 21.497 7.695 1.00 47.75 201 ALA A C 1
ATOM 1541 O O . ALA A 1 201 ? -4.078 21.469 8.894 1.00 47.75 201 ALA A O 1
ATOM 1542 N N . HIS A 1 202 ? -2.675 20.996 7.218 1.00 46.88 202 HIS A N 1
ATOM 1543 C CA . HIS A 1 202 ? -1.579 20.533 8.075 1.00 46.88 202 HIS A CA 1
ATOM 1544 C C . HIS A 1 202 ? -0.751 21.679 8.680 1.00 46.88 202 HIS A C 1
ATOM 1546 O O . HIS A 1 202 ? -0.057 21.455 9.671 1.00 46.88 202 HIS A O 1
ATOM 1552 N N . ASN A 1 203 ? -0.827 22.884 8.107 1.00 49.41 203 ASN A N 1
ATOM 1553 C CA . ASN A 1 203 ? -0.093 24.069 8.552 1.00 49.41 203 ASN A CA 1
ATOM 1554 C C . ASN A 1 203 ? -0.930 25.010 9.437 1.00 49.41 203 ASN A C 1
ATOM 1556 O O . ASN A 1 203 ? -0.354 25.862 10.113 1.00 49.41 203 ASN A O 1
ATOM 1560 N N . VAL A 1 204 ? -2.264 24.886 9.445 1.00 54.25 204 VAL A N 1
ATOM 1561 C CA . VAL A 1 204 ? -3.138 25.652 10.348 1.00 54.25 204 VAL A CA 1
ATOM 1562 C C . VAL A 1 204 ? -3.250 24.913 11.689 1.00 54.25 204 VAL A C 1
ATOM 1564 O O . VAL A 1 204 ? -3.734 23.781 11.718 1.00 54.25 204 VAL A O 1
ATOM 1567 N N . PRO A 1 205 ? -2.816 25.517 12.812 1.00 63.12 205 PRO A N 1
ATOM 1568 C CA . PRO A 1 205 ? -2.971 24.907 14.126 1.00 63.12 205 PRO A CA 1
ATOM 1569 C C . PRO A 1 205 ? -4.451 24.785 14.488 1.00 63.12 205 PRO A C 1
ATOM 1571 O O . PRO A 1 205 ? -5.221 25.719 14.262 1.00 63.12 205 PRO A O 1
ATOM 1574 N N . PHE A 1 206 ? -4.833 23.666 15.102 1.00 78.44 206 PHE A N 1
ATOM 1575 C CA . PHE A 1 206 ? -6.180 23.483 15.634 1.00 78.44 206 PHE A CA 1
ATOM 1576 C C . PHE A 1 206 ? -6.528 24.601 16.629 1.00 78.44 206 PHE A C 1
ATOM 1578 O O . PHE A 1 206 ? -5.705 25.024 17.441 1.00 78.44 206 PHE A O 1
ATOM 1585 N N . ASP A 1 207 ? -7.768 25.069 16.618 1.00 82.25 207 ASP A N 1
ATOM 1586 C CA . ASP A 1 207 ? -8.201 26.252 17.373 1.00 82.25 207 ASP A CA 1
ATOM 1587 C C . ASP A 1 207 ? -8.438 25.999 18.879 1.00 82.25 207 ASP A C 1
ATOM 1589 O O . ASP A 1 207 ? -8.972 26.854 19.596 1.00 82.25 207 ASP A O 1
ATOM 1593 N N . ALA A 1 208 ? -8.056 24.826 19.394 1.00 85.75 208 ALA A N 1
ATOM 1594 C CA . ALA A 1 208 ? -8.262 24.455 20.789 1.00 85.75 208 ALA A CA 1
ATOM 1595 C C . ALA A 1 208 ? -7.180 23.518 21.354 1.00 85.75 208 ALA A C 1
ATOM 1597 O O . ALA A 1 208 ? -6.633 22.685 20.638 1.00 85.75 208 ALA A O 1
ATOM 1598 N N . PRO A 1 209 ? -6.901 23.583 22.668 1.00 91.12 209 PRO A N 1
ATOM 1599 C CA . PRO A 1 209 ? -5.957 22.678 23.311 1.00 91.12 209 PRO A CA 1
ATOM 1600 C C . PRO A 1 209 ? -6.563 21.298 23.593 1.00 91.12 209 PRO A C 1
ATOM 1602 O O . PRO A 1 209 ? -7.786 21.141 23.689 1.00 91.12 209 PRO A O 1
ATOM 1605 N N . TYR A 1 210 ? -5.695 20.308 23.833 1.00 90.31 210 TYR A N 1
ATOM 1606 C CA . TYR A 1 210 ? -6.074 18.912 24.108 1.00 90.31 210 TYR A CA 1
ATOM 1607 C C . TYR A 1 210 ? -7.163 18.789 25.179 1.00 90.31 210 TYR A C 1
ATOM 1609 O O . TYR A 1 210 ? -8.128 18.049 25.011 1.00 90.31 210 TYR A O 1
ATOM 1617 N N . VAL A 1 211 ? -7.041 19.544 26.275 1.00 91.25 211 VAL A N 1
ATOM 1618 C CA . VAL A 1 211 ? -7.981 19.486 27.407 1.00 91.25 211 VAL A CA 1
ATOM 1619 C C . VAL A 1 211 ? -9.407 19.848 26.982 1.00 91.25 211 VAL A C 1
ATOM 1621 O O . VAL A 1 211 ? -10.363 19.235 27.454 1.00 91.25 211 VAL A O 1
ATOM 1624 N N . ARG A 1 212 ? -9.565 20.803 26.057 1.00 91.12 212 ARG A N 1
ATOM 1625 C CA . ARG A 1 212 ? -10.878 21.230 25.556 1.00 91.12 212 ARG A CA 1
ATOM 1626 C C . ARG A 1 212 ? -11.500 20.172 24.645 1.00 91.12 212 ARG A C 1
ATOM 1628 O O . ARG A 1 212 ? -12.690 19.895 24.759 1.00 91.12 212 ARG A O 1
ATOM 1635 N N . VAL A 1 213 ? -10.686 19.543 23.802 1.00 89.25 213 VAL A N 1
ATOM 1636 C CA . VAL A 1 213 ? -11.092 18.441 22.915 1.00 89.25 213 VAL A CA 1
ATOM 1637 C C . VAL A 1 213 ? -11.502 17.215 23.725 1.00 89.25 213 VAL A C 1
ATOM 1639 O O . VAL A 1 213 ? -12.561 16.635 23.503 1.00 89.25 213 VAL A O 1
ATOM 1642 N N . PHE A 1 214 ? -10.685 16.856 24.713 1.00 92.19 214 PHE A N 1
ATOM 1643 C CA . PHE A 1 214 ? -10.950 15.746 25.616 1.00 92.19 214 PHE A CA 1
ATOM 1644 C C . PHE A 1 214 ? -12.259 15.956 26.387 1.00 92.19 214 PHE A C 1
ATOM 1646 O O . PHE A 1 214 ? -13.061 15.033 26.505 1.00 92.19 214 PHE A O 1
ATOM 1653 N N . ALA A 1 215 ? -12.505 17.174 26.883 1.00 91.50 215 ALA A N 1
ATOM 1654 C CA . ALA A 1 215 ? -13.755 17.515 27.555 1.00 91.50 215 ALA A CA 1
ATOM 1655 C C . ALA A 1 215 ? -14.971 17.408 26.619 1.00 91.50 215 ALA A C 1
ATOM 1657 O O . ALA A 1 215 ? -15.986 16.846 27.023 1.00 91.50 215 ALA A O 1
ATOM 1658 N N . HIS A 1 216 ? -14.855 17.885 25.373 1.00 91.06 216 HIS A N 1
ATOM 1659 C CA . HIS A 1 216 ? -15.908 17.761 24.356 1.00 91.06 216 HIS A CA 1
ATOM 1660 C C . HIS A 1 216 ? -16.270 16.298 24.079 1.00 91.06 216 HIS A C 1
ATOM 1662 O O . HIS A 1 216 ? -17.439 15.928 24.132 1.00 91.06 216 HIS A O 1
ATOM 1668 N N . LEU A 1 217 ? -15.267 15.446 23.848 1.00 90.31 217 LEU A N 1
ATOM 1669 C CA . LEU A 1 217 ? -15.484 14.022 23.572 1.00 90.31 217 LEU A CA 1
ATOM 1670 C C . LEU A 1 217 ? -16.060 13.281 24.782 1.00 90.31 217 LEU A C 1
ATOM 1672 O O . LEU A 1 217 ? -16.963 12.467 24.619 1.00 90.31 217 LEU A O 1
ATOM 1676 N N . ARG A 1 218 ? -15.601 13.614 25.996 1.00 90.69 218 ARG A N 1
ATOM 1677 C CA . ARG A 1 218 ? -16.110 13.035 27.247 1.00 90.69 218 ARG A CA 1
ATOM 1678 C C . ARG A 1 218 ? -17.556 13.431 27.555 1.00 90.69 218 ARG A C 1
ATOM 1680 O O . ARG A 1 218 ? -18.252 12.673 28.221 1.00 90.69 218 ARG A O 1
ATOM 1687 N N . ALA A 1 219 ? -17.984 14.623 27.141 1.00 88.75 219 ALA A N 1
ATOM 1688 C CA . ALA A 1 219 ? -19.362 15.078 27.319 1.00 88.75 219 ALA A CA 1
ATOM 1689 C C . ALA A 1 219 ? -20.340 14.364 26.369 1.00 88.75 219 ALA A C 1
ATOM 1691 O O . ALA A 1 219 ? -21.532 14.285 26.656 1.00 88.75 219 ALA A O 1
ATOM 1692 N N . GLY A 1 220 ? -19.834 13.847 25.248 1.00 85.56 220 GLY A N 1
ATOM 1693 C CA . GLY A 1 220 ? -20.605 13.080 24.281 1.00 85.56 220 GLY A CA 1
ATOM 1694 C C . GLY A 1 220 ? -20.678 11.577 24.590 1.00 85.56 220 GLY A C 1
ATOM 1695 O O . GLY A 1 220 ? -20.059 11.081 25.526 1.00 85.56 220 GLY A O 1
ATOM 1696 N N . PRO A 1 221 ? -21.392 10.809 23.752 1.00 85.06 221 PRO A N 1
ATOM 1697 C CA . PRO A 1 221 ? -21.495 9.353 23.847 1.00 85.06 221 PRO A CA 1
ATOM 1698 C C . PRO A 1 221 ? -20.230 8.611 23.364 1.00 85.06 221 PRO A C 1
ATOM 1700 O O . PRO A 1 221 ? -20.282 7.409 23.112 1.00 85.06 221 PRO A O 1
ATOM 1703 N N . TRP A 1 222 ? -19.098 9.302 23.198 1.00 87.00 222 TRP A N 1
ATOM 1704 C CA . TRP A 1 222 ? -17.846 8.698 22.743 1.00 87.00 222 TRP A CA 1
ATOM 1705 C C . TRP A 1 222 ? -17.097 8.066 23.905 1.00 87.00 222 TRP A C 1
ATOM 1707 O O . TRP A 1 222 ? -17.052 8.600 25.011 1.00 87.00 222 TRP A O 1
ATOM 1717 N N . SER A 1 223 ? -16.462 6.929 23.636 1.00 87.94 223 SER A N 1
ATOM 1718 C CA . SER A 1 223 ? -15.711 6.192 24.650 1.00 87.94 223 SER A CA 1
ATOM 1719 C C . SER A 1 223 ? -14.218 6.270 24.373 1.00 87.94 223 SER A C 1
ATOM 1721 O O . SER A 1 223 ? -13.757 5.876 23.297 1.00 87.94 223 SER A O 1
ATOM 1723 N N . SER A 1 224 ? -13.455 6.766 25.349 1.00 87.69 224 SER A N 1
ATOM 1724 C CA . SER A 1 224 ? -11.997 6.690 25.331 1.00 87.69 224 SER A CA 1
ATOM 1725 C C . SER A 1 224 ? -11.578 5.247 25.587 1.00 87.69 224 SER A C 1
ATOM 1727 O O . SER A 1 224 ? -11.857 4.708 26.658 1.00 87.69 224 SER A O 1
ATOM 1729 N N . ILE A 1 225 ? -10.906 4.634 24.622 1.00 80.56 225 ILE A N 1
ATOM 1730 C CA . ILE A 1 225 ? -10.404 3.259 24.739 1.00 80.56 225 ILE A CA 1
ATOM 1731 C C . ILE A 1 225 ? -8.919 3.215 25.093 1.00 80.56 225 ILE A C 1
ATOM 1733 O O . ILE A 1 225 ? -8.404 2.166 25.466 1.00 80.56 225 ILE A O 1
ATOM 1737 N N . ASP A 1 226 ? -8.233 4.352 24.975 1.00 80.25 226 ASP A N 1
ATOM 1738 C CA . ASP A 1 226 ? -6.808 4.460 25.239 1.00 80.25 226 ASP A CA 1
ATOM 1739 C C . ASP A 1 226 ? -6.450 5.903 25.599 1.00 80.25 226 ASP A C 1
ATOM 1741 O O . ASP A 1 226 ? -6.903 6.831 24.922 1.00 80.25 226 ASP A O 1
ATOM 1745 N N . ILE A 1 227 ? -5.682 6.097 26.669 1.00 88.31 227 ILE A N 1
ATOM 1746 C CA . ILE A 1 227 ? -5.195 7.400 27.136 1.00 88.31 227 ILE A CA 1
ATOM 1747 C C . ILE A 1 227 ? -3.786 7.186 27.683 1.00 88.31 227 ILE A C 1
ATOM 1749 O O . ILE A 1 227 ? -3.601 6.379 28.591 1.00 88.31 227 ILE A O 1
ATOM 1753 N N . ASP A 1 228 ? -2.813 7.934 27.169 1.00 88.94 228 ASP A N 1
ATOM 1754 C CA . ASP A 1 228 ? -1.411 7.792 27.565 1.00 88.94 228 ASP A CA 1
ATOM 1755 C C . ASP A 1 228 ? -0.657 9.130 27.488 1.00 88.94 228 ASP A C 1
ATOM 1757 O O . ASP A 1 228 ? -1.152 10.128 26.950 1.00 88.94 228 ASP A O 1
ATOM 1761 N N . ARG A 1 229 ? 0.560 9.155 28.027 1.00 87.31 229 ARG A N 1
ATOM 1762 C CA . ARG A 1 229 ? 1.516 10.252 27.869 1.00 87.31 229 ARG A CA 1
ATOM 1763 C C . ARG A 1 229 ? 2.180 10.169 26.500 1.00 87.31 229 ARG A C 1
ATOM 1765 O O . ARG A 1 229 ? 2.448 9.081 25.989 1.00 87.31 229 ARG A O 1
ATOM 1772 N N . CYS A 1 230 ? 2.463 11.322 25.901 1.00 69.94 230 CYS A N 1
ATOM 1773 C CA . CYS A 1 230 ? 3.150 11.390 24.616 1.00 69.94 230 CYS A CA 1
ATOM 1774 C C . CYS A 1 230 ? 4.248 12.452 24.584 1.00 69.94 230 CYS A C 1
ATOM 1776 O O . CYS A 1 230 ? 4.245 13.393 25.380 1.00 69.94 230 CYS A O 1
ATOM 1778 N N . ASP A 1 231 ? 5.200 12.282 23.676 1.00 72.31 231 ASP A N 1
ATOM 1779 C CA . ASP A 1 231 ? 6.173 13.315 23.334 1.00 72.31 231 ASP A CA 1
ATOM 1780 C C . ASP A 1 231 ? 5.533 14.446 22.506 1.00 72.31 231 ASP A C 1
ATOM 1782 O O . ASP A 1 231 ? 4.310 14.506 22.323 1.00 72.31 231 ASP A O 1
ATOM 1786 N N . GLU A 1 232 ? 6.372 15.352 22.010 1.00 67.06 232 GLU A N 1
ATOM 1787 C CA . GLU A 1 232 ? 5.960 16.501 21.204 1.00 67.06 232 GLU A CA 1
ATOM 1788 C C . GLU A 1 232 ? 5.389 16.171 19.820 1.00 67.06 232 GLU A C 1
ATOM 1790 O O . GLU A 1 232 ? 4.850 17.050 19.155 1.00 67.06 232 GLU A O 1
ATOM 1795 N N . PHE A 1 233 ? 5.450 14.906 19.404 1.00 65.12 233 PHE A N 1
ATOM 1796 C CA . PHE A 1 233 ? 4.919 14.424 18.132 1.00 65.12 233 PHE A CA 1
ATOM 1797 C C . PHE A 1 233 ? 3.684 13.530 18.314 1.00 65.12 233 PHE A C 1
ATOM 1799 O O . PHE A 1 233 ? 3.197 12.927 17.354 1.00 65.12 233 PHE A O 1
ATOM 1806 N N . GLY A 1 234 ? 3.169 13.410 19.542 1.00 58.06 234 GLY A N 1
ATOM 1807 C CA . GLY A 1 234 ? 2.036 12.540 19.848 1.00 58.06 234 GLY A CA 1
ATOM 1808 C C . GLY A 1 234 ? 2.404 11.059 19.987 1.00 58.06 234 GLY A C 1
ATOM 1809 O O . GLY A 1 234 ? 1.501 10.218 20.064 1.00 58.06 234 GLY A O 1
ATOM 1810 N N . VAL A 1 235 ? 3.698 10.719 20.045 1.00 63.97 235 VAL A N 1
ATOM 1811 C CA . VAL A 1 235 ? 4.190 9.343 20.204 1.00 63.97 235 VAL A CA 1
ATOM 1812 C C . VAL A 1 235 ? 4.184 8.955 21.675 1.00 63.97 235 VAL A C 1
ATOM 1814 O O . VAL A 1 235 ? 4.684 9.684 22.532 1.00 63.97 235 VAL A O 1
ATOM 1817 N N . ARG A 1 236 ? 3.628 7.780 21.985 1.00 69.81 236 ARG A N 1
ATOM 1818 C CA . ARG A 1 236 ? 3.497 7.306 23.368 1.00 69.81 236 ARG A CA 1
ATOM 1819 C C . ARG A 1 236 ? 4.847 7.165 24.037 1.00 69.81 236 ARG A C 1
ATOM 1821 O O . ARG A 1 236 ? 5.704 6.414 23.579 1.00 69.81 236 ARG A O 1
ATOM 1828 N N . THR A 1 237 ? 4.992 7.871 25.145 1.00 72.19 237 THR A N 1
ATOM 1829 C CA . THR A 1 237 ? 6.215 7.900 25.930 1.00 72.19 237 THR A CA 1
ATOM 1830 C C . THR A 1 237 ? 5.821 8.046 27.395 1.00 72.19 237 THR A C 1
ATOM 1832 O O . THR A 1 237 ? 5.203 9.056 27.729 1.00 72.19 237 THR A O 1
ATOM 1835 N N . PRO A 1 238 ? 6.202 7.115 28.292 1.00 78.81 238 PRO A N 1
ATOM 1836 C CA . PRO A 1 238 ? 5.788 7.146 29.700 1.00 78.81 238 PRO A CA 1
ATOM 1837 C C . PRO A 1 238 ? 6.101 8.464 30.429 1.00 78.81 238 PRO A C 1
ATOM 1839 O O . PRO A 1 238 ? 5.355 8.882 31.309 1.00 78.81 238 PRO A O 1
ATOM 1842 N N . ASN A 1 239 ? 7.175 9.147 30.019 1.00 83.94 239 ASN A N 1
ATOM 1843 C CA . ASN A 1 239 ? 7.616 10.434 30.570 1.00 83.94 239 ASN A CA 1
ATOM 1844 C C . ASN A 1 239 ? 7.364 11.616 29.617 1.00 83.94 239 ASN A C 1
ATOM 1846 O O . ASN A 1 239 ? 7.973 12.673 29.766 1.00 83.94 239 ASN A O 1
ATOM 1850 N N . GLY A 1 240 ? 6.510 11.428 28.611 1.00 78.25 240 GLY A N 1
ATOM 1851 C CA . GLY A 1 240 ? 6.169 12.457 27.639 1.00 78.25 240 GLY A CA 1
ATOM 1852 C C . GLY A 1 240 ? 5.519 13.671 28.302 1.00 78.25 240 GLY A C 1
ATOM 1853 O O . GLY A 1 240 ? 4.886 13.549 29.354 1.00 78.25 240 GLY A O 1
ATOM 1854 N N . THR A 1 241 ? 5.693 14.855 27.720 1.00 84.56 241 THR A N 1
ATOM 1855 C CA . THR A 1 241 ? 5.150 16.127 28.225 1.00 84.56 241 THR A CA 1
ATOM 1856 C C . THR A 1 241 ? 3.683 16.335 27.834 1.00 84.56 241 THR A C 1
ATOM 1858 O O . THR A 1 241 ? 2.954 17.020 28.559 1.00 84.56 241 THR A O 1
ATOM 1861 N N . GLY A 1 242 ? 3.228 15.692 26.758 1.00 85.44 242 GLY A N 1
ATOM 1862 C CA . GLY A 1 242 ? 1.864 15.743 26.245 1.00 85.44 242 GLY A CA 1
ATOM 1863 C C . GLY A 1 242 ? 0.973 14.585 26.688 1.00 85.44 242 GLY A C 1
ATOM 1864 O O . GLY A 1 242 ? 1.369 13.700 27.451 1.00 85.44 242 GLY A O 1
ATOM 1865 N N . ASN A 1 243 ? -0.263 14.613 26.196 1.00 88.69 243 ASN A N 1
ATOM 1866 C CA . ASN A 1 243 ? -1.243 13.542 26.343 1.00 88.69 243 ASN A CA 1
ATOM 1867 C C . ASN A 1 243 ? -1.749 13.107 24.968 1.00 88.69 243 ASN A C 1
ATOM 1869 O O . ASN A 1 243 ? -1.940 13.941 24.084 1.00 88.69 243 ASN A O 1
ATOM 1873 N N . THR A 1 244 ? -2.037 11.818 24.826 1.00 84.88 244 THR A N 1
ATOM 1874 C CA . THR A 1 244 ? -2.695 11.233 23.658 1.00 84.88 244 THR A CA 1
ATOM 1875 C C . THR A 1 244 ? -3.894 10.402 24.096 1.00 84.88 244 THR A C 1
ATOM 1877 O O . THR A 1 244 ? -3.893 9.814 25.177 1.00 84.88 244 THR A O 1
ATOM 1880 N N . SER A 1 245 ? -4.940 10.367 23.277 1.00 85.94 245 SER A N 1
ATOM 1881 C CA . SER A 1 245 ? -6.116 9.535 23.499 1.00 85.94 245 SER A CA 1
ATOM 1882 C C . SER A 1 245 ? -6.724 9.026 22.198 1.00 85.94 245 SER A C 1
ATOM 1884 O O . SER A 1 245 ? -6.648 9.671 21.148 1.00 85.94 245 SER A O 1
ATOM 1886 N N . VAL A 1 246 ? -7.339 7.848 22.283 1.00 83.06 246 VAL A N 1
ATOM 1887 C CA . VAL A 1 246 ? -8.091 7.221 21.195 1.00 83.06 246 VAL A CA 1
ATOM 1888 C C . VAL A 1 246 ? -9.538 7.056 21.627 1.00 83.06 246 VAL A C 1
ATOM 1890 O O . VAL A 1 246 ? -9.826 6.494 22.685 1.00 83.06 246 VAL A O 1
ATOM 1893 N N . TRP A 1 247 ? -10.443 7.538 20.785 1.00 85.75 247 TRP A N 1
ATOM 1894 C CA . TRP A 1 247 ? -11.876 7.570 21.033 1.00 85.75 247 TRP A CA 1
ATOM 1895 C C . TRP A 1 247 ? -12.620 6.782 19.968 1.00 85.75 247 TRP A C 1
ATOM 1897 O O . TRP A 1 247 ? -12.272 6.841 18.791 1.00 85.75 247 TRP A O 1
ATOM 1907 N N . THR A 1 248 ? -13.652 6.063 20.390 1.00 79.38 248 THR A N 1
ATOM 1908 C CA . THR A 1 248 ? -14.508 5.252 19.515 1.00 79.38 248 THR A CA 1
ATOM 1909 C C . THR A 1 248 ? -15.892 5.864 19.393 1.00 79.38 248 THR A C 1
ATOM 1911 O O . THR A 1 248 ? -16.439 6.380 20.376 1.00 79.38 248 THR A O 1
ATOM 1914 N N . CYS A 1 249 ? -16.437 5.818 18.177 1.00 73.38 249 CYS A N 1
ATOM 1915 C CA . CYS A 1 249 ? -17.794 6.265 17.903 1.00 73.38 249 CYS A CA 1
ATOM 1916 C C . CYS A 1 249 ? -18.803 5.248 18.470 1.00 73.38 249 CYS A C 1
ATOM 1918 O O . CYS A 1 249 ? -18.640 4.044 18.265 1.00 73.38 249 CYS A O 1
ATOM 1920 N N . PRO A 1 250 ? -19.873 5.690 19.152 1.00 74.56 250 PRO A N 1
ATOM 1921 C CA . PRO A 1 250 ? -20.864 4.787 19.746 1.00 74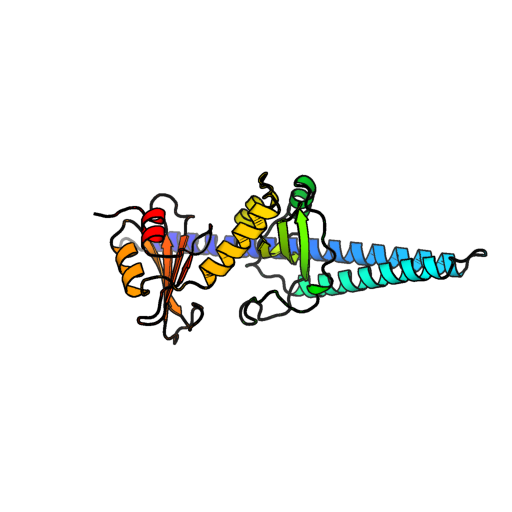.56 250 PRO A CA 1
ATOM 1922 C C . PRO A 1 250 ? -21.653 3.964 18.722 1.00 74.56 250 PRO A C 1
ATOM 1924 O O . PRO A 1 250 ? -22.101 2.866 19.041 1.00 74.56 250 PRO A O 1
ATOM 1927 N N . SER A 1 251 ? -21.854 4.489 17.511 1.00 64.44 251 SER A N 1
ATOM 1928 C CA . SER A 1 251 ? -22.585 3.798 16.441 1.00 64.44 251 SER A CA 1
ATOM 1929 C C . SER A 1 251 ? -21.687 2.968 15.525 1.00 64.44 251 SER A C 1
ATOM 1931 O O . SER A 1 251 ? -22.203 2.173 14.747 1.00 64.44 251 SER A O 1
ATOM 1933 N N . ASP A 1 252 ? -20.371 3.177 15.589 1.00 57.75 252 ASP A N 1
ATOM 1934 C CA . ASP A 1 252 ? -19.380 2.513 14.742 1.00 57.75 252 ASP A CA 1
ATOM 1935 C C . ASP A 1 252 ? -18.046 2.366 15.504 1.00 57.75 252 ASP A C 1
ATOM 1937 O O . ASP A 1 252 ? -17.223 3.286 15.502 1.00 57.75 252 ASP A O 1
ATOM 1941 N N . PRO A 1 253 ? -17.813 1.224 16.174 1.00 62.09 253 PRO A N 1
ATOM 1942 C CA . PRO A 1 253 ? -16.581 0.974 16.926 1.00 62.09 253 PRO A CA 1
ATOM 1943 C C . PRO A 1 253 ? -15.296 0.991 16.078 1.00 62.09 253 PRO A C 1
ATOM 1945 O O . PRO A 1 253 ? -14.202 1.161 16.631 1.00 62.09 253 PRO A O 1
ATOM 1948 N N . ASP A 1 254 ? -15.410 0.833 14.754 1.00 53.06 254 ASP A N 1
ATOM 1949 C CA . ASP A 1 254 ? -14.279 0.896 13.826 1.00 53.06 254 ASP A CA 1
ATOM 1950 C C . ASP A 1 254 ? -13.927 2.347 13.452 1.00 53.06 254 ASP A C 1
ATOM 1952 O O . ASP A 1 254 ? -12.784 2.642 13.084 1.00 53.06 254 ASP A O 1
ATOM 1956 N N . PHE A 1 255 ? -14.851 3.294 13.657 1.00 53.44 255 PHE A N 1
ATOM 1957 C CA . PHE A 1 255 ? -14.568 4.721 13.562 1.00 53.44 255 PHE A CA 1
ATOM 1958 C C . PHE A 1 255 ? -13.800 5.204 14.800 1.00 53.44 255 PHE A C 1
ATOM 1960 O O . PHE A 1 255 ? -14.337 5.312 15.909 1.00 53.44 255 PHE A O 1
ATOM 1967 N N . ARG A 1 256 ? -12.529 5.572 14.591 1.00 65.94 256 ARG A N 1
ATOM 1968 C CA . ARG A 1 256 ? -11.623 6.041 15.650 1.00 65.94 256 ARG A CA 1
ATOM 1969 C C . ARG A 1 256 ? -11.176 7.483 15.445 1.00 65.94 256 ARG A C 1
ATOM 1971 O O . ARG A 1 256 ? -10.700 7.849 14.370 1.00 65.94 256 ARG A O 1
ATOM 1978 N N . LEU A 1 257 ? -11.263 8.270 16.515 1.00 65.94 257 LEU A N 1
ATOM 1979 C CA . LEU A 1 257 ? -10.643 9.587 16.638 1.00 65.94 257 LEU A CA 1
ATOM 1980 C C . LEU A 1 257 ? -9.361 9.472 17.458 1.00 65.94 257 LEU A C 1
ATOM 1982 O O . LEU A 1 257 ? -9.371 8.973 18.581 1.00 65.94 257 LEU A O 1
ATOM 1986 N N . TYR A 1 258 ? -8.264 9.968 16.902 1.00 76.44 258 TYR A N 1
ATOM 1987 C CA . TYR A 1 258 ? -6.967 10.057 17.558 1.00 76.44 258 TYR A CA 1
ATOM 1988 C C . TYR A 1 258 ? -6.707 11.513 17.904 1.00 76.44 258 TYR A C 1
ATOM 1990 O O . TYR A 1 258 ? -6.757 12.369 17.021 1.00 76.44 258 TYR A O 1
ATOM 1998 N N . VAL A 1 259 ? -6.419 11.782 19.171 1.00 84.56 259 VAL A N 1
ATOM 1999 C CA . VAL A 1 259 ? -6.247 13.132 19.706 1.00 84.56 259 VAL A CA 1
ATOM 2000 C C . VAL A 1 259 ? -4.952 13.178 20.493 1.00 84.56 259 VAL A C 1
ATOM 2002 O O . VAL A 1 259 ? -4.754 12.341 21.366 1.00 84.56 259 VAL A O 1
ATOM 2005 N N . TRP A 1 260 ? -4.099 14.168 20.264 1.00 85.75 260 TRP A N 1
ATOM 2006 C CA . TRP A 1 260 ? -2.967 14.433 21.149 1.00 85.75 260 TRP A CA 1
ATOM 2007 C C . TRP A 1 260 ? -2.699 15.929 21.299 1.00 85.75 260 TRP A C 1
ATOM 2009 O O . TRP A 1 260 ? -3.221 16.738 20.538 1.00 85.75 260 TRP A O 1
ATOM 2019 N N . GLY A 1 261 ? -1.941 16.315 22.321 1.00 82.75 261 GLY A N 1
ATOM 2020 C CA . GLY A 1 261 ? -1.487 17.695 22.493 1.00 82.75 261 GLY A CA 1
ATOM 2021 C C . GLY A 1 261 ? -0.672 17.905 23.764 1.00 82.75 261 GLY A C 1
ATOM 2022 O O . GLY A 1 261 ? -0.626 17.041 24.646 1.00 82.75 261 GLY A O 1
ATOM 2023 N N . ILE A 1 262 ? -0.030 19.070 23.857 1.00 84.81 262 ILE A N 1
ATOM 2024 C CA . ILE A 1 262 ? 0.926 19.410 24.916 1.00 84.81 262 ILE A CA 1
ATOM 2025 C C . ILE A 1 262 ? 0.434 20.641 25.672 1.00 84.81 262 ILE A C 1
ATOM 2027 O O . ILE A 1 262 ? 0.345 21.734 25.122 1.00 84.81 262 ILE A O 1
ATOM 2031 N N . GLY A 1 263 ? 0.119 20.481 26.959 1.00 83.00 263 GLY A N 1
ATOM 2032 C CA . GLY A 1 263 ? -0.325 21.597 27.798 1.00 83.00 263 GLY A CA 1
ATOM 2033 C C . GLY A 1 263 ? -1.481 22.392 27.171 1.00 83.00 263 GLY A C 1
ATOM 2034 O O . GLY A 1 263 ? -2.563 21.846 26.951 1.00 83.00 263 GLY A O 1
ATOM 2035 N N . ASN A 1 264 ? -1.232 23.677 26.904 1.00 86.38 264 ASN A N 1
ATOM 2036 C CA . ASN A 1 264 ? -2.191 24.613 26.303 1.00 86.38 264 ASN A CA 1
ATOM 2037 C C . ASN A 1 264 ? -1.940 24.877 24.809 1.00 86.38 264 ASN A C 1
ATOM 2039 O O . ASN A 1 264 ? -2.568 25.771 24.242 1.00 86.38 264 ASN A O 1
ATOM 2043 N N . GLU A 1 265 ? -1.028 24.140 24.179 1.00 84.56 265 GLU A N 1
ATOM 2044 C CA . GLU A 1 265 ? -0.812 24.232 22.738 1.00 84.56 265 GLU A CA 1
ATOM 2045 C C . GLU A 1 265 ? -2.006 23.648 21.965 1.00 84.56 265 GLU A C 1
ATOM 2047 O O . GLU A 1 265 ? -2.738 22.804 22.505 1.00 84.56 265 GLU A O 1
ATOM 2052 N N . PRO A 1 266 ? -2.218 24.095 20.711 1.00 83.19 266 PRO A N 1
ATOM 2053 C CA . PRO A 1 266 ? -3.158 23.484 19.780 1.00 83.19 266 PRO A CA 1
ATOM 2054 C C . PRO A 1 266 ? -3.107 21.955 19.806 1.00 83.19 266 PRO A C 1
ATOM 2056 O O . PRO A 1 266 ? -2.043 21.345 19.719 1.00 83.19 266 PRO A O 1
ATOM 2059 N N . ALA A 1 267 ? -4.271 21.326 19.940 1.00 83.31 267 ALA A N 1
ATOM 2060 C CA . ALA A 1 267 ? -4.385 19.883 19.829 1.00 83.31 267 ALA A CA 1
ATOM 2061 C C . ALA A 1 267 ? -4.154 19.432 18.384 1.00 83.31 267 ALA A C 1
ATOM 2063 O O . ALA A 1 267 ? -4.355 20.171 17.429 1.00 83.31 267 ALA A O 1
ATOM 2064 N N . HIS A 1 268 ? -3.833 18.162 18.219 1.00 76.88 268 HIS A N 1
ATOM 2065 C CA . HIS A 1 268 ? -3.802 17.501 16.930 1.00 76.88 268 HIS A CA 1
ATOM 2066 C C . HIS A 1 268 ? -4.827 16.384 16.945 1.00 76.88 268 HIS A C 1
ATOM 2068 O O . HIS A 1 268 ? -4.775 15.482 17.786 1.00 76.88 268 HIS A O 1
ATOM 2074 N N . ILE A 1 269 ? -5.775 16.447 16.015 1.00 73.88 269 ILE A N 1
ATOM 2075 C CA . ILE A 1 269 ? -6.866 15.484 15.932 1.00 73.88 269 ILE A CA 1
ATOM 2076 C C . ILE A 1 269 ? -6.932 14.923 14.525 1.00 73.88 269 ILE A C 1
ATOM 2078 O O . ILE A 1 269 ? -6.795 15.649 13.541 1.00 73.88 269 ILE A O 1
ATOM 2082 N N . ARG A 1 270 ? -7.177 13.621 14.422 1.00 65.44 270 ARG A N 1
ATOM 2083 C CA . ARG A 1 270 ? -7.388 12.948 13.142 1.00 65.44 270 ARG A CA 1
ATOM 2084 C C . ARG A 1 270 ? -8.319 11.754 13.275 1.00 65.44 270 ARG A C 1
ATOM 2086 O O . ARG A 1 270 ? -8.382 11.118 14.325 1.00 65.44 270 ARG A O 1
ATOM 2093 N N . TYR A 1 271 ? -8.976 11.417 12.178 1.00 52.88 271 TYR A N 1
ATOM 2094 C CA . TYR A 1 271 ? -9.681 10.153 11.970 1.00 52.88 271 TYR A CA 1
ATOM 2095 C C . TYR A 1 271 ? -9.313 9.590 10.590 1.00 52.88 271 TYR A C 1
ATOM 2097 O O . TYR A 1 271 ? -8.419 10.115 9.923 1.00 52.88 271 TYR A O 1
ATOM 2105 N N . TRP A 1 272 ? -9.963 8.507 10.160 1.00 45.50 272 TRP A N 1
ATOM 2106 C CA . TRP A 1 272 ? -9.629 7.807 8.913 1.00 45.50 272 TRP A CA 1
ATOM 2107 C C . TRP A 1 272 ? -9.719 8.687 7.653 1.00 45.50 272 TRP A C 1
ATOM 2109 O O . TRP A 1 272 ? -8.964 8.449 6.715 1.00 45.50 272 TRP A O 1
ATOM 2119 N N . ALA A 1 273 ? -10.577 9.717 7.628 1.00 41.53 273 ALA A N 1
ATOM 2120 C CA . ALA A 1 273 ? -10.690 10.618 6.476 1.00 41.53 273 ALA A CA 1
ATOM 2121 C C . ALA A 1 273 ? -9.688 11.790 6.506 1.00 41.53 273 ALA A C 1
ATOM 2123 O O . ALA A 1 273 ? -9.607 12.546 5.539 1.00 41.53 273 ALA A O 1
ATOM 2124 N N . GLY A 1 274 ? -8.900 11.941 7.579 1.00 45.84 274 GLY A N 1
ATOM 2125 C CA . GLY A 1 274 ? -7.850 12.957 7.673 1.00 45.84 274 GLY A CA 1
ATOM 2126 C C . GLY A 1 274 ? -7.822 13.743 8.990 1.00 45.84 274 GLY A C 1
ATOM 2127 O O . GLY A 1 274 ? -8.444 13.336 9.980 1.00 45.84 274 GLY A O 1
ATOM 2128 N N . PRO A 1 275 ? -7.048 14.848 9.033 1.00 55.97 275 PRO A N 1
ATOM 2129 C CA . PRO A 1 275 ? -6.994 15.729 10.192 1.00 55.97 275 PRO A CA 1
ATOM 2130 C C . PRO A 1 275 ? -8.322 16.469 10.392 1.00 55.97 275 PRO A C 1
ATOM 2132 O O . PRO A 1 275 ? -8.998 16.848 9.434 1.00 55.97 275 PRO A O 1
ATOM 2135 N N . VAL A 1 276 ? -8.677 16.703 11.652 1.00 65.06 276 VAL A N 1
ATOM 2136 C CA . VAL A 1 276 ? -9.750 17.627 12.025 1.00 65.06 276 VAL A CA 1
ATOM 2137 C C . VAL A 1 276 ? -9.101 18.983 12.264 1.00 65.06 276 VAL A C 1
ATOM 2139 O O . VAL A 1 276 ? -8.131 19.071 13.010 1.00 65.06 276 VAL A O 1
ATOM 2142 N N . VAL A 1 277 ? -9.600 20.013 11.584 1.00 69.31 277 VAL A N 1
ATOM 2143 C CA . VAL A 1 277 ? -8.887 21.293 11.423 1.00 69.31 277 VAL A CA 1
ATOM 2144 C C . VAL A 1 277 ? -9.288 22.351 12.450 1.00 69.31 277 VAL A C 1
ATOM 2146 O O . VAL A 1 277 ? -8.490 23.229 12.754 1.00 69.31 277 VAL A O 1
ATOM 2149 N N . ASP A 1 278 ? -10.484 22.239 13.030 1.00 74.44 278 ASP A N 1
ATOM 2150 C CA . ASP A 1 278 ? -10.973 23.105 14.105 1.00 74.44 278 ASP A CA 1
ATOM 2151 C C . ASP A 1 278 ? -12.086 22.417 14.927 1.00 74.44 278 ASP A C 1
ATOM 2153 O O . ASP A 1 278 ? -12.569 21.321 14.603 1.00 74.44 278 ASP A O 1
ATOM 2157 N N . MET A 1 279 ? -12.503 23.054 16.020 1.00 80.00 279 MET A N 1
ATOM 2158 C CA . MET A 1 279 ? -13.582 22.584 16.884 1.00 80.00 279 MET A CA 1
ATOM 2159 C C . MET A 1 279 ? -14.929 22.494 16.159 1.00 80.00 279 MET A C 1
ATOM 2161 O O . MET A 1 279 ? -15.749 21.655 16.530 1.00 80.00 279 MET A O 1
ATOM 2165 N N . ALA A 1 280 ? -15.185 23.310 15.134 1.00 70.44 280 ALA A N 1
ATOM 2166 C CA . ALA A 1 280 ? -16.435 23.245 14.380 1.00 70.44 280 ALA A CA 1
ATOM 2167 C C . ALA A 1 280 ? -16.501 21.966 13.529 1.00 70.44 280 ALA A C 1
ATOM 2169 O O . ALA A 1 280 ? -17.510 21.260 13.553 1.00 70.44 280 ALA A O 1
ATOM 2170 N N . HIS A 1 281 ? -15.407 21.612 12.855 1.00 71.06 281 HIS A N 1
ATOM 2171 C CA . HIS A 1 281 ? -15.231 20.355 12.141 1.00 71.06 281 HIS A CA 1
ATOM 2172 C C . HIS A 1 281 ? -15.287 19.174 13.120 1.00 71.06 281 HIS A C 1
ATOM 2174 O O . HIS A 1 281 ? -15.957 18.180 12.839 1.00 71.06 281 HIS A O 1
ATOM 2180 N N . LEU A 1 282 ? -14.695 19.290 14.315 1.00 77.12 282 LEU A N 1
ATOM 2181 C CA . LEU A 1 282 ? -14.829 18.250 15.339 1.00 77.12 282 LEU A CA 1
ATOM 2182 C C . LEU A 1 282 ? -16.294 18.028 15.734 1.00 77.12 282 LEU A C 1
ATOM 2184 O O . LEU A 1 282 ? -16.735 16.884 15.815 1.00 77.12 282 LEU A O 1
ATOM 2188 N N . VAL A 1 283 ? -17.066 19.095 15.947 1.00 75.75 283 VAL A N 1
ATOM 2189 C CA . VAL A 1 283 ? -18.505 19.011 16.252 1.00 75.75 283 VAL A CA 1
ATOM 2190 C C . VAL A 1 283 ? -19.292 18.396 15.093 1.00 75.75 283 VAL A C 1
ATOM 2192 O O . VAL A 1 283 ? -20.218 17.633 15.336 1.00 75.75 283 VAL A O 1
ATOM 2195 N N . GLN A 1 284 ? -18.924 18.658 13.837 1.00 66.56 284 GLN A N 1
ATOM 2196 C CA . GLN A 1 284 ? -19.554 17.997 12.687 1.00 66.56 284 GLN A CA 1
ATOM 2197 C C . GLN A 1 284 ? -19.285 16.487 12.669 1.00 66.56 284 GLN A C 1
ATOM 2199 O O . GLN A 1 284 ? -20.206 15.711 12.433 1.00 66.56 284 GLN A O 1
ATOM 2204 N N . VAL A 1 285 ? -18.046 16.073 12.953 1.00 63.81 285 VAL A N 1
ATOM 2205 C CA . VAL A 1 285 ? -17.643 14.655 12.993 1.00 63.81 285 VAL A CA 1
ATOM 2206 C C . VAL A 1 285 ? -18.291 13.916 14.163 1.00 63.81 285 VAL A C 1
ATOM 2208 O O . VAL A 1 285 ? -18.661 12.752 14.047 1.00 63.81 285 VAL A O 1
ATOM 2211 N N . THR A 1 286 ? -18.410 14.583 15.307 1.00 72.06 286 THR A N 1
ATOM 2212 C CA . THR A 1 286 ? -18.833 13.958 16.566 1.00 72.06 286 THR A CA 1
ATOM 2213 C C . THR A 1 286 ? -20.332 14.129 16.849 1.00 72.06 286 THR A C 1
ATOM 2215 O O . THR A 1 286 ? -20.906 13.342 17.599 1.00 72.06 286 THR A O 1
ATOM 2218 N N . GLY A 1 287 ? -20.988 15.084 16.186 1.00 64.06 287 GLY A N 1
ATOM 2219 C CA . GLY A 1 287 ? -22.366 15.498 16.443 1.00 64.06 287 GLY A CA 1
ATOM 2220 C C . GLY A 1 287 ? -22.459 16.589 17.518 1.00 64.06 287 GLY A C 1
ATOM 2221 O O . GLY A 1 287 ? -21.555 16.778 18.332 1.00 64.06 287 GLY A O 1
ATOM 2222 N N . GLN A 1 288 ? -23.571 17.334 17.534 1.00 60.94 288 GLN A N 1
ATOM 2223 C CA . GLN A 1 288 ? -23.865 18.273 18.623 1.00 60.94 288 GLN A CA 1
ATOM 2224 C C . GLN A 1 288 ? -24.375 17.518 19.853 1.00 60.94 288 GLN A C 1
ATOM 2226 O O . GLN A 1 288 ? -25.379 16.807 19.785 1.00 60.94 288 GLN A O 1
ATOM 2231 N N . TYR A 1 289 ? -23.714 17.733 20.986 1.00 56.78 289 TYR A N 1
ATOM 2232 C CA . TYR A 1 289 ? -24.175 17.283 22.298 1.00 56.78 289 TYR A CA 1
ATOM 2233 C C . TYR A 1 289 ? -24.910 18.428 22.993 1.00 56.78 289 TYR A C 1
ATOM 2235 O O . TYR A 1 289 ? -24.555 19.593 22.806 1.00 56.78 289 TYR A O 1
ATOM 2243 N N . ARG A 1 290 ? -25.959 18.103 23.748 1.00 46.44 290 ARG A N 1
ATOM 2244 C CA . ARG A 1 290 ? -26.649 19.062 24.618 1.00 46.44 290 ARG A CA 1
ATOM 2245 C C . ARG A 1 290 ? -25.998 19.095 25.987 1.00 46.44 290 ARG A C 1
ATOM 2247 O O . ARG A 1 290 ? -25.659 17.996 26.473 1.00 46.44 290 ARG A O 1
#

Secondary structure (DSSP, 8-state):
---SHHHHHHHHHHHHHHHHHHHHHHHHHHHHHHHHHHHHHHHHHHHHHHHHHHHHHHTSSSPPPHHHHHHHHHHHHHHHHHHHHHHHHHTT--TTSEE-TTHHHHHHHTTPEEE--GGGSS--SS--TTTT-S--SEEEEEEETTEEEEEEEEETTEEEEEEETTTEEE-SHHHHHHHHH------HHHHHHHHHHHHHHHHSPPSSBHHHHHHHHHHTT-EEEEEEEE-TTS-B-TT-SEEEEEEEETTEEEEEEEEEE-TTSB-EEEETTEEE-SHHHHHHHH----

Organism: NCBI:txid394193

Radius of gyration: 24.74 Å; chains: 1; bounding box: 56×52×84 Å

Sequence (290 aa):
MTDDRPTTVDTLRAELERERARADSFEAINRVQAASLAELAKLAGELRCQVADLADDALSTKPMPIHGLRNVTGRMSGLAESLSRSAHGYAGARTTDMLYPTVDDDLRAHKWTPRPDRGLDGTLPPIPISEMGERRGYARGWHRGPQWITLWFTGPTTVAYGDSSDHGRLTSVDAMRAVITSAQSLSASALAEWVTARQEAHNVPFDAPYVRVFAHLRAGPWSSIDIDRCDEFGVRTPNGTGNTSVWTCPSDPDFRLYVWGIGNEPAHIRYWAGPVVDMAHLVQVTGQYR

pLDDT: mean 70.31, std 13.74, range [34.5, 92.19]